Protein AF-A0A2V9MSN8-F1 (afdb_monomer)

Foldseek 3Di:
DDDDDPPDPPPVQPPVNVVVVVVCCVVPNDDDDDDPDPDDDDDDDDPPPPPPCVPVVVVVVVVVVVVVVVVVVVVVVVVVVPPDPDPDPDDPPPDPPCVLQDQPDDPDPDPLAFPAFFWPQDPDFWAAAWAFAEDQDFPDADFQDDPDPDDPDDDGGYTNDDPRGDDDTDPGPTQTHNPDPHHDDPRTQGRTDPRGRRD

Sequence (199 aa):
MRAPKFLVPQAEISVWQSLKNNLRDVLFPEKLPPLKLTSHPVRVKSIWGAYDNRKTAATTSVLVHGAMIAALIGVSIWAGRQVTQKPVDHVTLVAPDISEYVPITKPAPQVMGGGGGGGAHEKVVAPKGKLPKQDIQQITPPMVQVRNEAPKLPVEPSVVVPPNVKLPNTNAPNLGDPKSPVIAGPLSNGTGSGGGIGS

Radius of gyration: 43.5 Å; Cα contacts (8 Å, |Δi|>4): 219; chains: 1; bounding box: 98×49×103 Å

Secondary structure (DSSP, 8-state):
-PPP----------HHHHHHHHHHHHHS---PPPP---PPPP-PPPS-TT-TTHHHHHHHHHHHHHHHHHHHHHHHHHHHHT-PPPP-----------GGGS-SSPPPSS--------TT--SSPPPS-BPPEEESS-SS---SS-S-SS-SS----EEE--TT-PPP----SSB--TT-S-SS-S---BSSTTSBTT-

Mean predicted aligned error: 19.52 Å

pLDDT: mean 79.1, std 11.62, range [47.34, 98.06]

Solvent-accessible surface area (backbone atoms only — not comparable to full-atom values): 12736 Å² total; per-residue (Å²): 139,81,82,84,79,83,82,71,80,82,75,75,72,49,69,67,57,52,52,51,49,54,54,43,44,74,77,56,60,79,85,70,77,84,77,83,74,88,75,76,92,75,94,71,83,81,88,76,78,85,69,84,47,59,67,60,54,51,53,50,50,54,50,54,53,50,51,52,52,52,48,54,52,51,52,52,54,55,58,62,70,66,65,70,77,74,80,77,84,76,75,81,75,77,74,74,89,56,70,78,57,52,59,93,59,79,83,61,97,60,79,91,63,63,86,31,54,40,33,71,61,38,99,46,57,21,18,39,13,13,68,60,47,78,27,81,65,60,92,34,78,59,62,44,65,81,88,64,93,78,57,96,73,82,72,75,38,27,41,66,40,63,92,77,58,55,72,87,78,50,98,44,99,46,50,27,25,74,82,36,90,38,72,76,61,68,86,29,38,1,43,19,78,78,39,12,33,44,84

Structure (mmCIF, N/CA/C/O backbone):
data_AF-A0A2V9MSN8-F1
#
_entry.id   AF-A0A2V9MSN8-F1
#
loop_
_atom_site.group_PDB
_atom_site.id
_atom_site.type_symbol
_atom_site.label_atom_id
_atom_site.label_alt_id
_atom_site.label_comp_id
_atom_site.label_asym_id
_atom_site.label_entity_id
_atom_site.label_seq_id
_atom_site.pdbx_PDB_ins_code
_atom_site.Cartn_x
_atom_site.Cartn_y
_atom_site.Cartn_z
_atom_site.occupancy
_atom_site.B_iso_or_equiv
_atom_site.auth_seq_id
_atom_site.auth_comp_id
_atom_site.auth_asym_id
_atom_site.auth_atom_id
_atom_site.pdbx_PDB_model_num
ATOM 1 N N . MET A 1 1 ? 66.468 -32.412 -33.149 1.00 47.34 1 MET A N 1
ATOM 2 C CA . MET A 1 1 ? 66.523 -30.943 -33.337 1.00 47.34 1 MET A CA 1
ATOM 3 C C . MET A 1 1 ? 65.520 -30.305 -32.385 1.00 47.34 1 MET A C 1
ATOM 5 O O . MET A 1 1 ? 64.385 -30.756 -32.346 1.00 47.34 1 MET A O 1
ATOM 9 N N . ARG A 1 2 ? 65.954 -29.359 -31.543 1.00 49.75 2 ARG A N 1
ATOM 10 C CA . ARG A 1 2 ? 65.160 -28.757 -30.455 1.00 49.75 2 ARG A CA 1
ATOM 11 C C . ARG A 1 2 ? 64.683 -27.376 -30.919 1.00 49.75 2 ARG A C 1
ATOM 13 O O . ARG A 1 2 ? 65.515 -26.583 -31.345 1.00 49.75 2 ARG A O 1
ATOM 20 N N . ALA A 1 3 ? 63.377 -27.113 -30.885 1.00 52.22 3 ALA A N 1
ATOM 21 C CA . ALA A 1 3 ? 62.816 -25.830 -31.313 1.00 52.22 3 ALA A CA 1
ATOM 22 C C . ALA A 1 3 ? 63.327 -24.669 -30.428 1.00 52.22 3 ALA A C 1
ATOM 24 O O . ALA A 1 3 ? 63.468 -24.862 -29.213 1.00 52.22 3 ALA A O 1
ATOM 25 N N . PRO A 1 4 ? 63.603 -23.479 -30.995 1.00 57.12 4 PRO A N 1
ATOM 26 C CA . PRO A 1 4 ? 64.037 -22.329 -30.213 1.00 57.12 4 PRO A CA 1
ATOM 27 C C . PRO A 1 4 ? 62.885 -21.827 -29.332 1.00 57.12 4 PRO A C 1
ATOM 29 O O . PRO A 1 4 ? 61.806 -21.494 -29.820 1.00 57.12 4 PRO A O 1
ATOM 32 N N . LYS A 1 5 ? 63.109 -21.776 -28.014 1.00 55.12 5 LYS A N 1
ATOM 33 C CA . LYS A 1 5 ? 62.218 -21.088 -27.072 1.00 55.12 5 LYS A CA 1
ATOM 34 C C . LYS A 1 5 ? 62.474 -19.588 -27.181 1.00 55.12 5 LYS A C 1
ATOM 36 O O . LYS A 1 5 ? 63.504 -19.108 -26.715 1.00 55.12 5 LYS A O 1
ATOM 41 N N . PHE A 1 6 ? 61.532 -18.857 -27.766 1.00 57.09 6 PHE A N 1
ATOM 42 C CA . PHE A 1 6 ? 61.498 -17.402 -27.677 1.00 57.09 6 PHE A CA 1
ATOM 43 C C . PHE A 1 6 ? 61.145 -17.012 -26.238 1.00 57.09 6 PHE A C 1
ATOM 45 O O . PHE A 1 6 ? 59.991 -17.092 -25.823 1.00 57.09 6 PHE A O 1
ATOM 52 N N . LEU A 1 7 ? 62.155 -16.638 -25.454 1.00 56.09 7 LEU A N 1
ATOM 53 C CA . LEU A 1 7 ? 61.958 -15.949 -24.184 1.00 56.09 7 LEU A CA 1
ATOM 54 C C . LEU A 1 7 ? 61.585 -14.505 -24.518 1.00 56.09 7 LEU A C 1
ATOM 56 O O . LEU A 1 7 ? 62.457 -13.656 -24.668 1.00 56.09 7 LEU A O 1
ATOM 60 N N . VAL A 1 8 ? 60.294 -14.242 -24.703 1.00 60.28 8 VAL A N 1
ATOM 61 C CA . VAL A 1 8 ? 59.782 -12.871 -24.709 1.00 60.28 8 VAL A CA 1
ATOM 62 C C . VAL A 1 8 ? 59.796 -12.422 -23.247 1.00 60.28 8 VAL A C 1
ATOM 64 O O . VAL A 1 8 ? 59.070 -13.017 -22.446 1.00 60.28 8 VAL A O 1
ATOM 67 N N . PRO A 1 9 ? 60.614 -11.434 -22.841 1.00 52.50 9 PRO A N 1
ATOM 68 C CA . PRO A 1 9 ? 60.406 -10.821 -21.546 1.00 52.50 9 PRO A CA 1
ATOM 69 C C . PRO A 1 9 ? 59.048 -10.128 -21.633 1.00 52.50 9 PRO A C 1
ATOM 71 O O . PRO A 1 9 ? 58.887 -9.165 -22.380 1.00 52.50 9 PRO A O 1
ATOM 74 N N . GLN A 1 10 ? 58.057 -10.666 -20.924 1.00 56.38 10 GLN A N 1
ATOM 75 C CA . GLN A 1 10 ? 56.790 -10.000 -20.639 1.00 56.38 10 GLN A CA 1
ATOM 76 C C . GLN A 1 10 ? 57.102 -8.749 -19.809 1.00 56.38 10 GLN A C 1
ATOM 78 O O . GLN A 1 10 ? 56.953 -8.726 -18.591 1.00 56.38 10 GLN A O 1
ATOM 83 N N . ALA A 1 11 ? 57.599 -7.702 -20.462 1.00 60.09 11 ALA A N 1
ATOM 84 C CA . ALA A 1 11 ? 57.475 -6.356 -19.951 1.00 60.09 11 ALA A CA 1
ATOM 85 C C . ALA A 1 11 ? 56.011 -5.974 -20.181 1.00 60.09 11 ALA A C 1
ATOM 87 O O . ALA A 1 11 ? 55.681 -5.312 -21.162 1.00 60.09 11 ALA A O 1
ATOM 88 N N . GLU A 1 12 ? 55.116 -6.476 -19.327 1.00 63.00 12 GLU A N 1
ATOM 89 C CA . GLU A 1 12 ? 53.733 -6.015 -19.293 1.00 63.00 12 GLU A CA 1
ATOM 90 C C . GLU A 1 12 ? 53.762 -4.552 -18.855 1.00 63.00 12 GLU A C 1
ATOM 92 O O . GLU A 1 12 ? 53.849 -4.210 -17.675 1.00 63.00 12 GLU A O 1
ATOM 97 N N . ILE A 1 13 ? 53.803 -3.664 -19.844 1.00 69.94 13 ILE A N 1
ATOM 98 C CA . ILE A 1 13 ? 53.730 -2.230 -19.627 1.00 69.94 13 ILE A CA 1
ATOM 99 C C . ILE A 1 13 ? 52.374 -1.982 -18.965 1.00 69.94 13 ILE A C 1
ATOM 101 O O . ILE A 1 13 ? 51.334 -2.286 -19.546 1.00 69.94 13 ILE A O 1
ATOM 105 N N . SER A 1 14 ? 52.380 -1.449 -17.742 1.00 83.75 14 SER A N 1
ATOM 106 C CA . SER A 1 14 ? 51.149 -1.118 -17.020 1.00 83.75 14 SER A CA 1
ATOM 107 C C . SER A 1 14 ? 50.214 -0.290 -17.906 1.00 83.75 14 SER A C 1
ATOM 109 O O . SER A 1 14 ? 50.660 0.634 -18.594 1.00 83.75 14 SER A O 1
ATOM 111 N N . VAL A 1 15 ? 48.908 -0.581 -17.860 1.00 86.94 15 VAL A N 1
ATOM 112 C CA . VAL A 1 15 ? 47.877 0.138 -18.633 1.00 86.94 15 VAL A CA 1
ATOM 113 C C . VAL A 1 15 ? 47.999 1.650 -18.425 1.00 86.94 15 VAL A C 1
ATOM 115 O O . VAL A 1 15 ? 47.911 2.418 -19.380 1.00 86.94 15 VAL A O 1
ATOM 118 N N . TRP A 1 16 ? 48.334 2.082 -17.209 1.00 88.69 16 TRP A N 1
ATOM 119 C CA . TRP A 1 16 ? 48.556 3.489 -16.873 1.00 88.69 16 TRP A CA 1
ATOM 120 C C . TRP A 1 16 ? 49.788 4.094 -17.541 1.00 88.69 16 TRP A C 1
ATOM 122 O O . TRP A 1 16 ? 49.756 5.241 -17.986 1.00 88.69 16 TRP A O 1
ATOM 132 N N . GLN A 1 17 ? 50.863 3.317 -17.652 1.00 86.56 17 GLN A N 1
ATOM 133 C CA . GLN A 1 17 ? 52.071 3.724 -18.359 1.00 86.56 17 GLN A CA 1
ATOM 134 C C . GLN A 1 17 ? 51.775 3.868 -19.856 1.00 86.56 17 GLN A C 1
ATOM 136 O O . GLN A 1 17 ? 52.160 4.861 -20.467 1.00 86.56 17 GLN A O 1
ATOM 141 N N . SER A 1 18 ? 51.020 2.923 -20.430 1.00 89.19 18 SER A N 1
ATOM 142 C CA . SER A 1 18 ? 50.615 2.983 -21.837 1.00 89.19 18 SER A CA 1
ATOM 143 C C . SER A 1 18 ? 49.694 4.175 -22.116 1.00 89.19 18 SER A C 1
ATOM 145 O O . SER A 1 18 ? 49.903 4.887 -23.093 1.00 89.19 18 SER A O 1
ATOM 147 N N . LEU A 1 19 ? 48.736 4.471 -21.232 1.00 92.62 19 LEU A N 1
ATOM 148 C CA . LEU A 1 19 ? 47.837 5.616 -21.367 1.00 92.62 19 LEU A CA 1
ATOM 149 C C . LEU A 1 19 ? 48.605 6.939 -21.288 1.00 92.62 19 LEU A C 1
ATOM 151 O O . LEU A 1 19 ? 48.397 7.826 -22.113 1.00 92.62 19 LEU A O 1
ATOM 155 N N . LYS A 1 20 ? 49.529 7.055 -20.326 1.00 93.06 20 LYS A N 1
ATOM 156 C CA . LYS A 1 20 ? 50.386 8.236 -20.179 1.00 93.06 20 LYS A CA 1
ATOM 157 C C . LYS A 1 20 ? 51.269 8.445 -21.407 1.00 93.06 20 LYS A C 1
ATOM 159 O O . LYS A 1 20 ? 51.402 9.579 -21.856 1.00 93.06 20 LYS A O 1
ATOM 164 N N . ASN A 1 21 ? 51.843 7.374 -21.949 1.00 88.56 21 ASN A N 1
ATOM 165 C CA . ASN A 1 21 ? 52.669 7.444 -23.151 1.00 88.56 21 ASN A CA 1
ATOM 166 C C . ASN A 1 21 ? 51.836 7.872 -24.364 1.00 88.56 21 ASN A C 1
ATOM 168 O O . ASN A 1 21 ? 52.201 8.841 -25.011 1.00 88.56 21 ASN A O 1
ATOM 172 N N . ASN A 1 22 ? 50.664 7.268 -24.587 1.00 91.88 22 ASN A N 1
ATOM 173 C CA . ASN A 1 22 ? 49.758 7.676 -25.668 1.00 91.88 22 ASN A CA 1
ATOM 174 C C . ASN A 1 22 ? 49.344 9.152 -25.550 1.00 91.88 22 ASN A C 1
ATOM 176 O O . ASN A 1 22 ? 49.336 9.875 -26.542 1.00 91.88 22 ASN A O 1
ATOM 180 N N . LEU A 1 23 ? 49.035 9.628 -24.339 1.00 94.19 23 LEU A N 1
ATOM 181 C CA . LEU A 1 23 ? 48.702 11.036 -24.118 1.00 94.19 23 LEU A CA 1
ATOM 182 C C . LEU A 1 23 ? 49.904 11.952 -24.391 1.00 94.19 23 LEU A C 1
ATOM 184 O O . LEU A 1 23 ? 49.744 13.011 -24.998 1.00 94.19 23 LEU A O 1
ATOM 188 N N . ARG A 1 24 ? 51.109 11.542 -23.973 1.00 92.69 24 ARG A N 1
ATOM 189 C CA . ARG A 1 24 ? 52.344 12.277 -24.263 1.00 92.69 24 ARG A CA 1
ATOM 190 C C . ARG A 1 24 ? 52.619 12.321 -25.761 1.00 92.69 24 ARG A C 1
ATOM 192 O O . ARG A 1 24 ? 52.977 13.379 -26.245 1.00 92.69 24 ARG A O 1
ATOM 199 N N . ASP A 1 25 ? 52.407 11.232 -26.485 1.00 90.81 25 ASP A N 1
ATOM 200 C CA . ASP A 1 25 ? 52.696 11.147 -27.917 1.00 90.81 25 ASP A CA 1
ATOM 201 C C . ASP A 1 25 ? 51.702 11.967 -28.755 1.00 90.81 25 ASP A C 1
ATOM 203 O O . ASP A 1 25 ? 52.085 12.560 -29.761 1.00 90.81 25 ASP A O 1
ATOM 207 N N . VAL A 1 26 ? 50.439 12.068 -28.317 1.00 93.75 26 VAL A N 1
ATOM 208 C CA . VAL A 1 26 ? 49.424 12.929 -28.955 1.00 93.75 26 VAL A CA 1
ATOM 209 C C . VAL A 1 26 ? 49.725 14.414 -28.734 1.00 93.75 26 VAL A C 1
ATOM 211 O O . VAL A 1 26 ? 49.550 15.218 -29.647 1.00 93.75 26 VAL A O 1
ATOM 214 N N . LEU A 1 27 ? 50.164 14.791 -27.529 1.00 94.19 27 LEU A N 1
ATOM 215 C CA . LEU A 1 27 ? 50.385 16.196 -27.162 1.00 94.19 27 LEU A CA 1
ATOM 216 C C . LEU A 1 27 ? 51.805 16.695 -27.481 1.00 94.19 27 LEU A C 1
ATOM 218 O O . LEU A 1 27 ? 51.996 17.873 -27.776 1.00 94.19 27 LEU A O 1
ATOM 222 N N . PHE A 1 28 ? 52.793 15.805 -27.431 1.00 93.69 28 PHE A N 1
ATOM 223 C CA . PHE A 1 28 ? 54.222 16.071 -27.604 1.00 93.69 28 PHE A CA 1
ATOM 224 C C . PHE A 1 28 ? 54.878 14.956 -28.433 1.00 93.69 28 PHE A C 1
ATOM 226 O O . PHE A 1 28 ? 55.716 14.209 -27.917 1.00 93.69 28 PHE A O 1
ATOM 233 N N . PRO A 1 29 ? 54.515 14.826 -29.721 1.00 87.38 29 PRO A N 1
ATOM 234 C CA . PRO A 1 29 ? 55.093 13.803 -30.578 1.00 87.38 29 PRO A CA 1
ATOM 235 C C . PRO A 1 29 ? 56.608 14.001 -30.701 1.00 87.38 29 PRO A C 1
ATOM 237 O O . PRO A 1 29 ? 57.088 15.096 -31.018 1.00 87.38 29 PRO A O 1
ATOM 240 N N . GLU A 1 30 ? 57.375 12.936 -30.470 1.00 80.75 30 GLU A N 1
ATOM 241 C CA . GLU A 1 30 ? 58.822 12.967 -30.663 1.00 80.75 30 GLU A CA 1
ATOM 242 C C . GLU A 1 30 ? 59.156 13.121 -32.152 1.00 80.75 30 GLU A C 1
ATOM 244 O O . GLU A 1 30 ? 58.667 12.389 -33.015 1.00 80.75 30 GLU A O 1
ATOM 249 N N . LYS A 1 31 ? 60.010 14.096 -32.473 1.00 79.94 31 LYS A N 1
ATOM 250 C CA . LYS A 1 31 ? 60.456 14.339 -33.847 1.00 79.94 31 LYS A CA 1
ATOM 251 C C . LYS A 1 31 ? 61.574 13.363 -34.192 1.00 79.94 31 LYS A C 1
ATOM 253 O O . LYS A 1 31 ? 62.739 13.615 -33.895 1.00 79.94 31 LYS A O 1
ATOM 258 N N . LEU A 1 32 ? 61.210 12.245 -34.810 1.00 83.75 32 LEU A N 1
ATOM 259 C CA . LEU A 1 32 ? 62.170 11.261 -35.303 1.00 83.75 32 LEU A CA 1
ATOM 260 C C . LEU A 1 32 ? 62.911 11.786 -36.548 1.00 83.75 32 LEU A C 1
ATOM 262 O O . LEU A 1 32 ? 62.340 12.568 -37.317 1.00 83.75 32 LEU A O 1
ATOM 266 N N . PRO A 1 33 ? 64.175 11.372 -36.771 1.00 84.25 33 PRO A N 1
ATOM 267 C CA . PRO A 1 33 ? 64.897 11.722 -37.988 1.00 84.25 33 PRO A CA 1
ATOM 268 C C . PRO A 1 33 ? 64.133 11.219 -39.222 1.00 84.25 33 PRO A C 1
ATOM 270 O O . PRO A 1 33 ? 63.464 10.183 -39.152 1.00 84.25 33 PRO A O 1
ATOM 273 N N . PRO A 1 34 ? 64.223 11.928 -40.362 1.00 81.25 34 PRO A N 1
ATOM 274 C CA . PRO A 1 34 ? 63.471 11.578 -41.556 1.00 81.25 34 PRO A CA 1
ATOM 275 C C . PRO A 1 34 ? 63.825 10.159 -41.998 1.00 81.25 34 PRO A C 1
ATOM 277 O O . PRO A 1 34 ? 64.983 9.836 -42.281 1.00 81.25 34 PRO A O 1
ATOM 280 N N . LEU A 1 35 ? 62.804 9.308 -42.032 1.00 81.00 35 LEU A N 1
ATOM 281 C CA . LEU A 1 35 ? 62.956 7.910 -42.386 1.00 81.00 35 LEU A CA 1
ATOM 282 C C . LEU A 1 35 ? 63.348 7.816 -43.866 1.00 81.00 35 LEU A C 1
ATOM 284 O O . LEU A 1 35 ? 62.603 8.248 -44.747 1.00 81.00 35 LEU A O 1
ATOM 288 N N . LYS A 1 36 ? 64.526 7.255 -44.151 1.00 81.50 36 LYS A N 1
ATOM 289 C CA . LYS A 1 36 ? 64.949 6.957 -45.525 1.00 81.50 36 LYS A CA 1
ATOM 290 C C . LYS A 1 36 ? 64.194 5.719 -46.002 1.00 81.50 36 LYS A C 1
ATOM 292 O O . LYS A 1 36 ? 64.612 4.593 -45.749 1.00 81.50 36 LYS A O 1
ATOM 297 N N . LEU A 1 37 ? 63.050 5.941 -46.643 1.00 76.31 37 LEU A N 1
ATOM 298 C CA . LEU A 1 37 ? 62.228 4.880 -47.216 1.00 76.31 37 LEU A CA 1
ATOM 299 C C . LEU A 1 37 ? 62.954 4.260 -48.417 1.00 76.31 37 LEU A C 1
ATOM 301 O O . LEU A 1 37 ? 63.174 4.923 -49.426 1.00 76.31 37 LEU A O 1
ATOM 305 N N . THR A 1 38 ? 63.335 2.987 -48.311 1.00 78.75 38 THR A N 1
ATOM 306 C CA . THR A 1 38 ? 63.870 2.200 -49.438 1.00 78.75 38 THR A CA 1
ATOM 307 C C . THR A 1 38 ? 62.767 1.503 -50.240 1.00 78.75 38 THR A C 1
ATOM 309 O O . THR A 1 38 ? 63.022 0.983 -51.325 1.00 78.75 38 THR A O 1
ATOM 312 N N . SER A 1 39 ? 61.531 1.495 -49.732 1.00 83.19 39 SER A N 1
ATOM 313 C CA . SER A 1 39 ? 60.372 0.879 -50.373 1.00 83.19 39 SER A CA 1
ATOM 314 C C . SER A 1 39 ? 59.575 1.888 -51.202 1.00 83.19 39 SER A C 1
ATOM 316 O O . SER A 1 39 ? 59.353 3.028 -50.796 1.00 83.19 39 SER A O 1
ATOM 318 N N . HIS A 1 40 ? 59.119 1.442 -52.372 1.00 80.44 40 HIS A N 1
ATOM 319 C CA . HIS A 1 40 ? 58.207 2.190 -53.234 1.00 80.44 40 HIS A CA 1
ATOM 320 C C . HIS A 1 40 ? 56.793 1.604 -53.105 1.00 80.44 40 HIS A C 1
ATOM 322 O O . HIS A 1 40 ? 56.651 0.378 -53.056 1.00 80.44 40 HIS A O 1
ATOM 328 N N . PRO A 1 41 ? 55.737 2.435 -53.044 1.00 82.69 41 PRO A N 1
ATOM 329 C CA . PRO A 1 41 ? 54.374 1.943 -52.896 1.00 82.69 41 PRO A CA 1
ATOM 330 C C . PRO A 1 41 ? 53.927 1.205 -54.163 1.00 82.69 41 PRO A C 1
ATOM 332 O O . PRO A 1 41 ? 53.849 1.779 -55.249 1.00 82.69 41 PRO A O 1
ATOM 335 N N . VAL A 1 42 ? 53.593 -0.077 -54.016 1.00 84.62 42 VAL A N 1
ATOM 336 C CA . VAL A 1 42 ? 52.974 -0.879 -55.077 1.00 84.62 42 VAL A CA 1
ATOM 337 C C . VAL A 1 42 ? 51.464 -0.691 -55.002 1.00 84.62 42 VAL A C 1
ATOM 339 O O . VAL A 1 42 ? 50.853 -0.864 -53.948 1.00 84.62 42 VAL A O 1
ATOM 342 N N . ARG A 1 43 ? 50.842 -0.316 -56.122 1.00 79.81 43 ARG A N 1
ATOM 343 C CA . ARG A 1 43 ? 49.399 -0.062 -56.182 1.00 79.81 43 ARG A CA 1
ATOM 344 C C . ARG A 1 43 ? 48.638 -1.391 -56.140 1.00 79.81 43 ARG A C 1
ATOM 346 O O . ARG A 1 43 ? 48.547 -2.087 -57.147 1.00 79.81 43 ARG A O 1
ATOM 353 N N . VAL A 1 44 ? 48.098 -1.744 -54.977 1.00 80.38 44 VAL A N 1
ATOM 354 C CA . VAL A 1 44 ? 47.256 -2.937 -54.792 1.00 80.38 44 VAL A CA 1
ATOM 355 C C . VAL A 1 44 ? 45.785 -2.570 -55.014 1.00 80.38 44 VAL A C 1
ATOM 357 O O . VAL A 1 44 ? 45.351 -1.472 -54.664 1.00 80.38 44 VAL A O 1
ATOM 360 N N . LYS A 1 45 ? 45.007 -3.478 -55.619 1.00 77.62 45 LYS A N 1
ATOM 361 C CA . LYS A 1 45 ? 43.555 -3.305 -55.776 1.00 77.62 45 LYS A CA 1
ATOM 362 C C . LYS A 1 45 ? 42.883 -3.195 -54.401 1.00 77.62 45 LYS A C 1
ATOM 364 O O . LYS A 1 45 ? 43.174 -3.971 -53.496 1.00 77.62 45 LYS A O 1
ATOM 369 N N . SER A 1 46 ? 41.959 -2.245 -54.270 1.00 73.19 46 SER A N 1
ATOM 370 C CA . SER A 1 46 ? 41.121 -2.082 -53.079 1.00 73.19 46 SER A CA 1
ATOM 371 C C . SER A 1 46 ? 40.204 -3.298 -52.902 1.00 73.19 46 SER A C 1
ATOM 373 O O . SER A 1 46 ? 39.377 -3.574 -53.767 1.00 73.19 46 SER A O 1
ATOM 375 N N . ILE A 1 47 ? 40.338 -4.007 -51.779 1.00 72.19 47 ILE A N 1
ATOM 376 C CA . ILE A 1 47 ? 39.439 -5.105 -51.367 1.00 72.19 47 ILE A CA 1
ATOM 377 C C . ILE A 1 47 ? 38.241 -4.613 -50.534 1.00 72.19 47 ILE A C 1
ATOM 379 O O . ILE A 1 47 ? 37.406 -5.405 -50.113 1.00 72.19 47 ILE A O 1
ATOM 383 N N . TRP A 1 48 ? 38.134 -3.301 -50.302 1.00 67.50 48 TRP A N 1
ATOM 384 C CA . TRP A 1 48 ? 37.203 -2.699 -49.338 1.00 67.50 48 TRP A CA 1
ATOM 385 C C . TRP A 1 48 ? 36.009 -1.981 -49.992 1.00 67.50 48 TRP A C 1
ATOM 387 O O . TRP A 1 48 ? 35.356 -1.159 -49.359 1.00 67.50 48 TRP A O 1
ATOM 397 N N . GLY A 1 49 ? 35.705 -2.280 -51.259 1.00 63.31 49 GLY A N 1
ATOM 398 C CA . GLY A 1 49 ? 34.635 -1.621 -52.027 1.00 63.31 49 GLY A CA 1
ATOM 399 C C . GLY A 1 49 ? 33.211 -2.147 -51.794 1.00 63.31 49 GLY A C 1
ATOM 400 O O . GLY A 1 49 ? 32.281 -1.650 -52.416 1.00 63.31 49 GLY A O 1
ATOM 401 N N . ALA A 1 50 ? 33.016 -3.152 -50.935 1.00 63.12 50 ALA A N 1
ATOM 402 C CA . ALA A 1 50 ? 31.722 -3.830 -50.778 1.00 63.12 50 ALA A CA 1
ATOM 403 C C . ALA A 1 50 ? 30.748 -3.160 -49.781 1.00 63.12 50 ALA A C 1
ATOM 405 O O . ALA A 1 50 ? 29.601 -3.586 -49.681 1.00 63.12 50 ALA A O 1
ATOM 406 N N . TYR A 1 51 ? 31.177 -2.125 -49.048 1.00 63.59 51 TYR A N 1
ATOM 407 C CA . TYR A 1 51 ? 30.418 -1.525 -47.935 1.00 63.59 51 TYR A CA 1
ATOM 408 C C . TYR A 1 51 ? 29.884 -0.109 -48.222 1.00 63.59 51 TYR A C 1
ATOM 410 O O . TYR A 1 51 ? 29.755 0.709 -47.310 1.00 63.59 51 TYR A O 1
ATOM 418 N N . ASP A 1 52 ? 29.546 0.202 -49.476 1.00 69.31 52 ASP A N 1
ATOM 419 C CA . ASP A 1 52 ? 28.990 1.516 -49.854 1.00 69.31 52 ASP A CA 1
ATOM 420 C C . ASP A 1 52 ? 27.453 1.610 -49.702 1.00 69.31 52 ASP A C 1
ATOM 422 O O . ASP A 1 52 ? 26.769 2.412 -50.328 1.00 69.31 52 ASP A O 1
ATOM 426 N N . ASN A 1 53 ? 26.863 0.771 -48.848 1.00 75.31 53 ASN A N 1
ATOM 427 C CA . ASN A 1 53 ? 25.427 0.765 -48.551 1.00 75.31 53 ASN A CA 1
ATOM 428 C C . ASN A 1 53 ? 25.112 1.327 -47.155 1.00 75.31 53 ASN A C 1
ATOM 430 O O . ASN A 1 53 ? 24.013 1.139 -46.638 1.00 75.31 53 ASN A O 1
ATOM 434 N N . ARG A 1 54 ? 26.052 2.044 -46.524 1.00 79.12 54 ARG A N 1
ATOM 435 C CA . ARG A 1 54 ? 25.912 2.541 -45.143 1.00 79.12 54 ARG A CA 1
ATOM 436 C C . ARG A 1 54 ? 24.617 3.324 -44.911 1.00 79.12 54 ARG A C 1
ATOM 438 O O . ARG A 1 54 ? 24.012 3.190 -43.852 1.00 79.12 54 ARG A O 1
ATOM 445 N N . LYS A 1 55 ? 24.176 4.125 -45.888 1.00 82.25 55 LYS A N 1
ATOM 446 C CA . LYS A 1 55 ? 22.939 4.916 -45.780 1.00 82.25 55 LYS A CA 1
ATOM 447 C C . LYS A 1 55 ? 21.695 4.026 -45.801 1.00 82.25 55 LYS A C 1
ATOM 449 O O . LYS A 1 55 ? 20.856 4.147 -44.918 1.00 82.25 55 LYS A O 1
ATOM 454 N N . THR A 1 56 ? 21.603 3.095 -46.750 1.00 85.19 56 THR A N 1
ATOM 455 C CA . THR A 1 56 ? 20.453 2.184 -46.861 1.00 85.19 56 THR A CA 1
ATOM 456 C C . THR A 1 56 ? 20.415 1.184 -45.707 1.00 85.19 56 THR A C 1
ATOM 458 O O . THR A 1 56 ? 19.349 0.951 -45.141 1.00 85.19 56 THR A O 1
ATOM 461 N N . ALA A 1 57 ? 21.565 0.660 -45.279 1.00 87.44 57 ALA A N 1
ATOM 462 C CA . ALA A 1 57 ? 21.685 -0.222 -44.119 1.00 87.44 57 ALA A CA 1
ATOM 463 C C . ALA A 1 57 ? 21.290 0.480 -42.806 1.00 87.44 57 ALA A C 1
ATOM 465 O O . ALA A 1 57 ? 20.561 -0.084 -41.992 1.00 87.44 57 ALA A O 1
ATOM 466 N N . ALA A 1 58 ? 21.712 1.733 -42.607 1.00 90.12 58 ALA A N 1
ATOM 467 C CA . ALA A 1 58 ? 21.328 2.499 -41.425 1.00 90.12 58 ALA A CA 1
ATOM 468 C C . ALA A 1 58 ? 19.819 2.787 -41.400 1.00 90.12 58 ALA A C 1
ATOM 470 O O . ALA A 1 58 ? 19.166 2.551 -40.386 1.00 90.12 58 ALA A O 1
ATOM 471 N N . THR A 1 59 ? 19.247 3.242 -42.520 1.00 92.75 59 THR A N 1
ATOM 472 C CA . THR A 1 59 ? 17.810 3.538 -42.607 1.00 92.75 59 THR A CA 1
ATOM 473 C C . THR A 1 59 ? 16.958 2.286 -42.413 1.00 92.75 59 THR A C 1
ATOM 475 O O . THR A 1 59 ? 16.004 2.313 -41.640 1.00 92.75 59 THR A O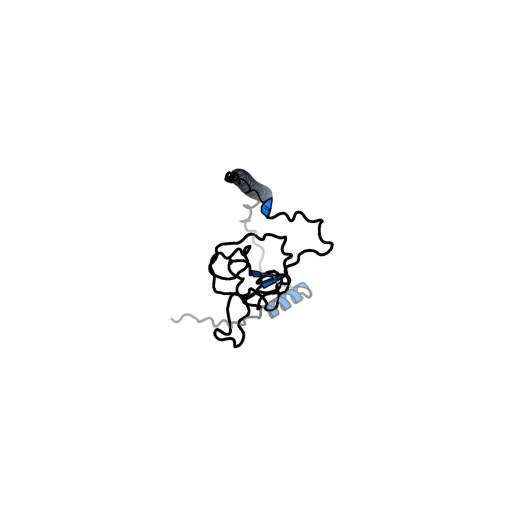 1
ATOM 478 N N . THR A 1 60 ? 17.310 1.175 -43.064 1.00 93.88 60 THR A N 1
ATOM 479 C CA . THR A 1 60 ? 16.582 -0.096 -42.908 1.00 93.88 60 THR A CA 1
ATOM 480 C C . THR A 1 60 ? 16.650 -0.614 -41.477 1.00 93.88 60 THR A C 1
ATOM 482 O O . THR A 1 60 ? 15.623 -1.008 -40.933 1.00 93.88 60 THR A O 1
ATOM 485 N N . SER A 1 61 ? 17.814 -0.531 -40.827 1.00 94.88 61 SER A N 1
ATOM 486 C CA . SER A 1 61 ? 17.959 -0.918 -39.422 1.00 94.88 61 SER A CA 1
ATOM 487 C C . SER A 1 61 ? 17.044 -0.100 -38.508 1.00 94.88 61 SER A C 1
ATOM 489 O O . SER A 1 61 ? 16.271 -0.678 -37.743 1.00 94.88 61 SER A O 1
ATOM 491 N N . VAL A 1 62 ? 17.055 1.233 -38.624 1.00 97.00 62 VAL A N 1
ATOM 492 C CA . VAL A 1 62 ? 16.197 2.107 -37.804 1.00 97.00 62 VAL A CA 1
ATOM 493 C C . VAL A 1 62 ? 14.714 1.809 -38.033 1.00 97.00 62 VAL A C 1
ATOM 495 O O . VAL A 1 62 ? 13.955 1.737 -37.069 1.00 97.00 62 VAL A O 1
ATOM 498 N N . LEU A 1 63 ? 14.302 1.579 -39.283 1.00 97.50 63 LEU A N 1
ATOM 499 C CA . LEU A 1 63 ? 12.915 1.248 -39.613 1.00 97.50 63 LEU A CA 1
ATOM 500 C C . LEU A 1 63 ? 12.474 -0.086 -39.006 1.00 97.50 63 LEU A C 1
ATOM 502 O O . LEU A 1 63 ? 11.405 -0.151 -38.403 1.00 97.50 63 LEU A O 1
ATOM 506 N N . VAL A 1 64 ? 13.295 -1.133 -39.123 1.00 97.81 64 VAL A N 1
ATOM 507 C CA . VAL A 1 64 ? 12.976 -2.461 -38.575 1.00 97.81 64 VAL A CA 1
ATOM 508 C C . VAL A 1 64 ? 12.856 -2.406 -37.054 1.00 97.81 64 VAL A C 1
ATOM 510 O O . VAL A 1 64 ? 11.878 -2.901 -36.496 1.00 97.81 64 VAL A O 1
ATOM 513 N N . HIS A 1 65 ? 13.803 -1.754 -36.376 1.00 97.00 65 HIS A N 1
ATOM 514 C CA . HIS A 1 65 ? 13.759 -1.629 -34.918 1.00 97.00 65 HIS A CA 1
ATOM 515 C C . HIS A 1 65 ? 12.586 -0.755 -34.461 1.00 97.00 65 HIS A C 1
ATOM 517 O O . HIS A 1 65 ? 11.886 -1.118 -33.517 1.00 97.00 65 HIS A O 1
ATOM 523 N N . GLY A 1 66 ? 12.320 0.358 -35.151 1.00 98.06 66 GLY A N 1
ATOM 524 C CA . GLY A 1 66 ? 11.174 1.221 -34.863 1.00 98.06 66 GLY A CA 1
ATOM 525 C C . GLY A 1 66 ? 9.843 0.481 -35.003 1.00 98.06 66 GLY A C 1
ATOM 526 O O . GLY A 1 66 ? 8.999 0.559 -34.110 1.00 98.06 6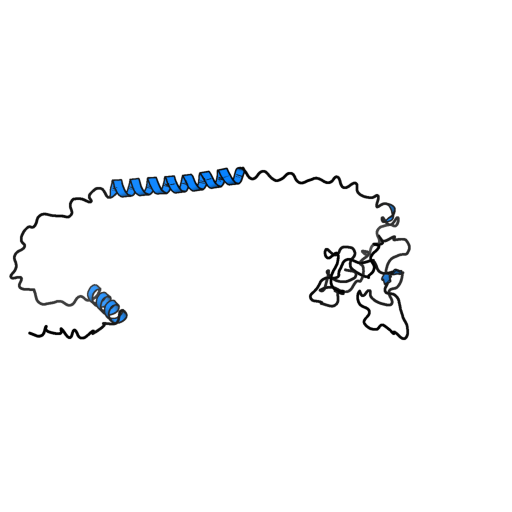6 GLY A O 1
ATOM 527 N N . ALA A 1 67 ? 9.682 -0.300 -36.074 1.00 97.81 67 ALA A N 1
ATOM 528 C CA . ALA A 1 67 ? 8.501 -1.132 -36.285 1.00 97.81 67 ALA A CA 1
ATOM 529 C C . ALA A 1 67 ? 8.353 -2.209 -35.198 1.00 97.81 67 ALA A C 1
ATOM 531 O O . ALA A 1 67 ? 7.256 -2.407 -34.678 1.00 97.81 67 ALA A O 1
ATOM 532 N N . MET A 1 68 ? 9.451 -2.862 -34.806 1.00 97.69 68 MET A N 1
ATOM 533 C CA . MET A 1 68 ? 9.443 -3.868 -33.742 1.00 97.69 68 MET A CA 1
ATOM 534 C C . MET A 1 68 ? 9.010 -3.273 -32.395 1.00 97.69 68 MET A C 1
ATOM 536 O O . MET A 1 68 ? 8.161 -3.845 -31.713 1.00 97.69 68 MET A O 1
ATOM 540 N N . ILE A 1 69 ? 9.542 -2.106 -32.024 1.00 98.00 69 ILE A N 1
ATOM 541 C CA . ILE A 1 69 ? 9.171 -1.412 -30.781 1.00 98.00 69 ILE A CA 1
ATOM 542 C C . ILE A 1 69 ? 7.697 -0.996 -30.817 1.00 98.00 69 ILE A C 1
ATOM 544 O O . ILE A 1 69 ? 6.966 -1.240 -29.857 1.00 98.00 69 ILE A O 1
ATOM 548 N N . ALA A 1 70 ? 7.235 -0.419 -31.929 1.00 97.19 70 ALA A N 1
ATOM 549 C CA . ALA A 1 70 ? 5.837 -0.030 -32.089 1.00 97.19 70 ALA A CA 1
ATOM 550 C C . ALA A 1 70 ? 4.887 -1.235 -31.965 1.00 97.19 70 ALA A C 1
ATOM 552 O O . ALA A 1 70 ? 3.855 -1.138 -31.299 1.00 97.19 70 ALA A O 1
ATOM 553 N N . ALA A 1 71 ? 5.257 -2.385 -32.538 1.00 97.19 71 ALA A N 1
ATOM 554 C CA . ALA A 1 71 ? 4.490 -3.622 -32.418 1.00 97.19 71 ALA A CA 1
ATOM 555 C C . ALA A 1 71 ? 4.415 -4.119 -30.965 1.00 97.19 71 ALA A C 1
ATOM 557 O O . ALA A 1 71 ? 3.328 -4.444 -30.489 1.00 97.19 71 ALA A O 1
ATOM 558 N N . LEU A 1 72 ? 5.536 -4.119 -30.233 1.00 97.00 72 LEU A N 1
ATOM 559 C CA . LEU A 1 72 ? 5.567 -4.516 -28.819 1.00 97.00 72 LEU A CA 1
ATOM 560 C C . LEU A 1 72 ? 4.674 -3.623 -27.950 1.00 97.00 72 LEU A C 1
ATOM 562 O O . LEU A 1 72 ? 3.915 -4.125 -27.117 1.00 97.00 72 LEU A O 1
ATOM 566 N N . ILE A 1 73 ? 4.720 -2.307 -28.170 1.00 96.12 73 ILE A N 1
ATOM 567 C CA . ILE A 1 73 ? 3.859 -1.349 -27.468 1.00 96.12 73 ILE A CA 1
ATOM 568 C C . ILE A 1 73 ? 2.387 -1.613 -27.806 1.00 96.12 73 ILE A C 1
ATOM 570 O O . ILE A 1 73 ? 1.554 -1.692 -26.903 1.00 96.12 73 ILE A O 1
ATOM 574 N N . GLY A 1 74 ? 2.066 -1.807 -29.089 1.00 94.94 74 GLY A N 1
ATOM 575 C CA . GLY A 1 74 ? 0.707 -2.094 -29.546 1.00 94.94 74 GLY A CA 1
ATOM 576 C C . GLY A 1 74 ? 0.119 -3.353 -28.904 1.00 94.94 74 GLY A C 1
ATOM 577 O O . GLY A 1 74 ? -0.986 -3.306 -28.362 1.00 94.94 74 GLY A O 1
ATOM 578 N N . VAL A 1 75 ? 0.880 -4.451 -28.887 1.00 93.81 75 VAL A N 1
ATOM 579 C CA . VAL A 1 75 ? 0.479 -5.710 -28.236 1.00 93.81 75 VAL A CA 1
ATOM 580 C C . VAL A 1 75 ? 0.287 -5.518 -26.732 1.00 93.81 75 VAL A C 1
ATOM 582 O O . VAL A 1 75 ? -0.704 -5.992 -26.182 1.00 93.81 75 VAL A O 1
ATOM 585 N N . SER A 1 76 ? 1.182 -4.780 -26.071 1.00 91.12 76 SER A N 1
ATOM 586 C CA . SER A 1 76 ? 1.106 -4.529 -24.625 1.00 91.12 76 SER A CA 1
ATOM 587 C C . SER A 1 76 ? -0.154 -3.746 -24.241 1.00 91.12 76 SER A C 1
ATOM 589 O O . SER A 1 76 ? -0.859 -4.116 -23.302 1.00 91.12 76 SER A O 1
ATOM 591 N N . ILE A 1 77 ? -0.483 -2.693 -24.998 1.00 90.94 77 ILE A N 1
ATOM 592 C CA . ILE A 1 77 ? -1.695 -1.891 -24.776 1.00 90.94 77 ILE A CA 1
ATOM 593 C C . ILE A 1 77 ? -2.951 -2.721 -25.062 1.00 90.94 77 ILE A C 1
ATOM 595 O O . ILE A 1 77 ? -3.920 -2.658 -24.305 1.00 90.94 77 ILE A O 1
ATOM 599 N N . TRP A 1 78 ? -2.950 -3.501 -26.145 1.00 89.06 78 TRP A N 1
ATOM 600 C CA . TRP A 1 78 ? -4.090 -4.336 -26.515 1.00 89.06 78 TRP A CA 1
ATOM 601 C C . TRP A 1 78 ? -4.362 -5.433 -25.478 1.00 89.06 78 TRP A C 1
ATOM 603 O O . TRP A 1 78 ? -5.504 -5.581 -25.047 1.00 89.06 78 TRP A O 1
ATOM 613 N N . ALA A 1 79 ? -3.324 -6.128 -25.006 1.00 82.56 79 ALA A N 1
ATOM 614 C CA . ALA A 1 79 ? -3.438 -7.135 -23.954 1.00 82.56 79 ALA A CA 1
ATOM 615 C C . ALA A 1 79 ? -3.918 -6.530 -22.622 1.00 82.56 79 ALA A C 1
ATOM 617 O O . ALA A 1 79 ? -4.789 -7.097 -21.966 1.00 82.56 79 ALA A O 1
ATOM 618 N N . GLY A 1 80 ? -3.423 -5.343 -22.251 1.00 76.12 80 GLY A N 1
ATOM 619 C CA . GLY A 1 80 ? -3.857 -4.644 -21.037 1.00 76.12 80 GLY A CA 1
ATOM 620 C C . GLY A 1 80 ? -5.338 -4.245 -21.042 1.00 76.12 80 GLY A C 1
ATOM 621 O O . GLY A 1 80 ? -5.972 -4.219 -19.990 1.00 76.12 80 GLY A O 1
ATOM 622 N N . ARG A 1 81 ? -5.928 -3.988 -22.217 1.00 73.94 81 ARG A N 1
ATOM 623 C CA . ARG A 1 81 ? -7.360 -3.657 -22.351 1.00 73.94 81 ARG A CA 1
ATOM 624 C C . ARG A 1 81 ? -8.296 -4.855 -22.170 1.00 73.94 81 ARG A C 1
ATOM 626 O O . ARG A 1 81 ? -9.479 -4.643 -21.928 1.00 73.94 81 ARG A O 1
ATOM 633 N N . GLN A 1 82 ? -7.792 -6.086 -22.268 1.00 66.19 82 GLN A N 1
ATOM 634 C CA . GLN A 1 82 ? -8.589 -7.312 -22.118 1.00 66.19 82 GLN A CA 1
ATOM 635 C C . GLN A 1 82 ? -8.712 -7.783 -20.661 1.00 66.19 82 GLN A C 1
ATOM 637 O O . GLN A 1 82 ? -9.321 -8.820 -20.402 1.00 66.19 82 GLN A O 1
ATOM 642 N N . VAL A 1 83 ? -8.173 -7.036 -19.690 1.00 68.31 83 VAL A N 1
ATOM 643 C CA . VAL A 1 83 ? -8.407 -7.315 -18.268 1.00 68.31 83 VAL A CA 1
ATOM 644 C C . VAL A 1 83 ? -9.819 -6.853 -17.918 1.00 68.31 83 VAL A C 1
ATOM 646 O O . VAL A 1 83 ? -10.048 -5.740 -17.449 1.00 68.31 83 VAL A O 1
ATOM 649 N N . THR A 1 84 ? -10.796 -7.714 -18.189 1.00 68.69 84 THR A N 1
ATOM 650 C CA . THR A 1 84 ? -12.158 -7.548 -17.691 1.00 68.69 84 THR A CA 1
ATOM 651 C C . THR A 1 84 ? -12.082 -7.566 -16.168 1.00 68.69 84 THR A C 1
ATOM 653 O O . THR A 1 84 ? -11.602 -8.537 -15.578 1.00 68.69 84 THR A O 1
ATOM 656 N N . GLN A 1 85 ? -12.506 -6.480 -15.518 1.00 66.56 85 GLN A N 1
ATOM 657 C CA . GLN A 1 85 ? -12.641 -6.464 -14.066 1.00 66.56 85 GLN A CA 1
ATOM 658 C C . GLN A 1 85 ? -13.576 -7.610 -13.689 1.00 66.56 85 GLN A C 1
ATOM 660 O O . GLN A 1 85 ? -14.715 -7.667 -14.156 1.00 66.56 85 GLN A O 1
ATOM 665 N N . LYS A 1 86 ? -13.065 -8.560 -12.901 1.00 71.25 86 LYS A N 1
ATOM 666 C CA . LYS A 1 86 ? -13.868 -9.654 -12.358 1.00 71.25 86 LYS A CA 1
ATOM 667 C C . LYS A 1 86 ? -15.095 -9.009 -11.694 1.00 71.25 86 LYS A C 1
ATOM 669 O O . LYS A 1 86 ? -14.879 -8.093 -10.895 1.00 71.25 86 LYS A O 1
ATOM 674 N N . PRO A 1 87 ? -16.339 -9.395 -12.041 1.00 67.56 87 PRO A N 1
ATOM 675 C CA . PRO A 1 87 ? -17.521 -8.812 -11.424 1.00 67.56 87 PRO A CA 1
ATOM 676 C C . PRO A 1 87 ? -17.359 -8.930 -9.913 1.00 67.56 87 PRO A C 1
ATOM 678 O O . PRO A 1 87 ? -17.137 -10.024 -9.398 1.00 67.56 87 PRO A O 1
ATOM 681 N N . VAL A 1 88 ? -17.353 -7.794 -9.221 1.00 67.50 88 VAL A N 1
ATOM 682 C CA . VAL A 1 88 ? -17.329 -7.797 -7.763 1.00 67.50 88 VAL A CA 1
ATOM 683 C C . VAL A 1 88 ? -18.681 -8.352 -7.341 1.00 67.50 88 VAL A C 1
ATOM 685 O O . VAL A 1 88 ? -19.712 -7.739 -7.631 1.00 67.50 88 VAL A O 1
ATOM 688 N N . ASP A 1 89 ? -18.675 -9.528 -6.716 1.00 68.31 89 ASP A N 1
ATOM 689 C CA . ASP A 1 89 ? -19.859 -10.107 -6.093 1.00 68.31 89 ASP A CA 1
ATOM 690 C C . ASP A 1 89 ? -20.384 -9.095 -5.071 1.00 68.31 89 ASP A C 1
ATOM 692 O O . ASP A 1 89 ? -19.822 -8.908 -3.990 1.00 68.31 89 ASP A O 1
ATOM 696 N N . HIS A 1 90 ? -21.437 -8.370 -5.439 1.00 61.00 90 HIS A N 1
ATOM 697 C CA . HIS A 1 90 ? -22.099 -7.452 -4.534 1.00 61.00 90 HIS A CA 1
ATOM 698 C C . HIS A 1 90 ? -23.018 -8.292 -3.656 1.00 61.00 90 HIS A C 1
ATOM 700 O O . HIS A 1 90 ? -24.144 -8.625 -4.013 1.00 61.00 90 HIS A O 1
ATOM 706 N N . VAL A 1 91 ? -22.522 -8.662 -2.480 1.00 68.00 91 VAL A N 1
ATOM 707 C CA . VAL A 1 91 ? -23.397 -9.127 -1.410 1.00 68.00 91 VAL A CA 1
ATOM 708 C C . VAL A 1 91 ? -24.248 -7.926 -1.008 1.00 68.00 91 VAL A C 1
ATOM 710 O O . VAL A 1 91 ? -23.724 -6.939 -0.490 1.00 68.00 91 VAL A O 1
ATOM 713 N N . THR A 1 92 ? -25.556 -7.978 -1.265 1.00 60.81 92 THR A N 1
ATOM 714 C CA . THR A 1 92 ? -26.518 -7.047 -0.667 1.00 60.81 92 THR A CA 1
ATOM 715 C C . THR A 1 92 ? -26.500 -7.266 0.837 1.00 60.81 92 THR A C 1
ATOM 717 O O . THR A 1 92 ? -27.193 -8.130 1.372 1.00 60.81 92 THR A O 1
ATOM 720 N N . LEU A 1 93 ? -25.644 -6.508 1.515 1.00 68.12 93 LEU A N 1
ATOM 721 C CA . LEU A 1 93 ? -25.600 -6.429 2.962 1.00 68.12 93 LEU A CA 1
ATOM 722 C C . LEU A 1 93 ? -26.881 -5.716 3.396 1.00 68.12 93 LEU A C 1
ATOM 724 O O . LEU A 1 93 ? -26.965 -4.490 3.360 1.00 68.12 93 LEU A O 1
ATOM 728 N N . VAL A 1 94 ? -27.902 -6.489 3.766 1.00 71.69 94 VAL A N 1
ATOM 729 C CA . VAL A 1 94 ? -29.019 -5.956 4.545 1.00 71.69 94 VAL A CA 1
ATOM 730 C C . VAL A 1 94 ? -28.413 -5.512 5.869 1.00 71.69 94 VAL A C 1
ATOM 732 O O . VAL A 1 94 ? -27.999 -6.344 6.677 1.00 71.69 94 VAL A O 1
ATOM 735 N N . ALA A 1 95 ? -28.260 -4.200 6.041 1.00 66.69 95 ALA A N 1
ATOM 736 C CA . ALA A 1 95 ? -27.718 -3.654 7.271 1.00 66.69 95 ALA A CA 1
ATOM 737 C C . ALA A 1 95 ? -28.662 -4.038 8.425 1.00 66.69 95 ALA A C 1
ATOM 739 O O . ALA A 1 95 ? -29.870 -3.813 8.305 1.00 66.69 95 ALA A O 1
ATOM 740 N N . PRO A 1 96 ? -28.153 -4.643 9.513 1.00 69.12 96 PRO A N 1
ATOM 741 C CA . PRO A 1 96 ? -28.972 -4.901 10.688 1.00 69.12 96 PRO A CA 1
ATOM 742 C C . PRO A 1 96 ? -29.504 -3.572 11.235 1.00 69.12 96 PRO A C 1
ATOM 744 O O . PRO A 1 96 ? -28.808 -2.556 11.178 1.00 69.12 96 PRO A O 1
ATOM 747 N N . ASP A 1 97 ? -30.731 -3.574 11.756 1.00 75.75 97 ASP A N 1
ATOM 748 C CA . ASP A 1 97 ? -31.274 -2.403 12.440 1.00 75.75 97 ASP A CA 1
ATOM 749 C C . ASP A 1 97 ? -30.403 -2.088 13.670 1.00 75.75 97 ASP A C 1
ATOM 751 O O . ASP A 1 97 ? -30.309 -2.884 14.603 1.00 75.75 97 ASP A O 1
ATOM 755 N N . ILE A 1 98 ? -29.718 -0.943 13.638 1.00 73.19 98 ILE A N 1
ATOM 756 C CA . ILE A 1 98 ? -28.836 -0.466 14.713 1.00 73.19 98 ILE A CA 1
ATOM 757 C C . ILE A 1 98 ? -29.513 0.574 15.608 1.00 73.19 98 ILE A C 1
ATOM 759 O O . ILE A 1 98 ? -28.838 1.189 16.433 1.00 73.19 98 ILE A O 1
ATOM 763 N N . SER A 1 99 ? -30.822 0.789 15.457 1.00 77.00 99 SER A N 1
ATOM 764 C CA . SER A 1 99 ? -31.587 1.784 16.218 1.00 77.00 99 SER A CA 1
ATOM 765 C C . SER A 1 99 ? -31.448 1.619 17.738 1.00 77.00 99 SER A C 1
ATOM 767 O O . SER A 1 99 ? -31.388 2.615 18.454 1.00 77.00 99 SER A O 1
ATOM 769 N N . GLU A 1 100 ? -31.285 0.386 18.230 1.00 75.12 100 GLU A N 1
ATOM 770 C CA . GLU A 1 100 ? -31.035 0.085 19.647 1.00 75.12 100 GLU A CA 1
ATOM 771 C C . GLU A 1 100 ? -29.674 0.592 20.166 1.00 75.12 100 GLU A C 1
ATOM 773 O O . GLU A 1 100 ? -29.533 0.877 21.357 1.00 75.12 100 GLU A O 1
ATOM 778 N N . TYR A 1 101 ? -28.673 0.725 19.291 1.00 71.12 101 TYR A N 1
ATOM 779 C CA . TYR A 1 101 ? -27.321 1.170 19.651 1.00 71.12 101 TYR A CA 1
ATOM 780 C C . TYR A 1 101 ? -27.116 2.676 19.462 1.00 71.12 101 TYR A C 1
ATOM 782 O O . TYR A 1 101 ? -26.043 3.197 19.774 1.00 71.12 101 TYR A O 1
ATOM 790 N N . VAL A 1 102 ? -28.125 3.391 18.957 1.00 70.94 102 VAL A N 1
ATOM 791 C CA . VAL A 1 102 ? -28.086 4.849 18.844 1.00 70.94 102 VAL A CA 1
ATOM 792 C C . VAL A 1 102 ? -28.559 5.447 20.171 1.00 70.94 102 VAL A C 1
ATOM 794 O O . VAL A 1 102 ? -29.717 5.262 20.552 1.00 70.94 102 VAL A O 1
ATOM 797 N N . PRO A 1 103 ? -27.700 6.172 20.908 1.00 66.50 103 PRO A N 1
ATOM 798 C CA . PRO A 1 103 ? -28.126 6.809 22.143 1.00 66.50 103 PRO A CA 1
ATOM 799 C C . PRO A 1 103 ? -29.204 7.861 21.851 1.00 66.50 103 PRO A C 1
ATOM 801 O O . PRO A 1 103 ? -29.024 8.739 21.013 1.00 66.50 103 PRO A O 1
ATOM 804 N N . ILE A 1 104 ? -30.315 7.806 22.591 1.00 69.06 104 ILE A N 1
ATOM 805 C CA . ILE A 1 104 ? -31.469 8.724 22.462 1.00 69.06 104 ILE A CA 1
ATOM 806 C C . ILE A 1 104 ? -31.140 10.129 23.033 1.00 69.06 104 ILE A C 1
ATOM 808 O O . ILE A 1 104 ? -31.956 11.048 23.045 1.00 69.06 104 ILE A O 1
ATOM 812 N N . THR A 1 105 ? -29.923 10.328 23.539 1.00 65.44 105 THR A N 1
ATOM 813 C CA . THR A 1 105 ? -29.484 11.560 24.198 1.00 65.44 105 THR A CA 1
ATOM 814 C C . THR A 1 105 ? -28.839 12.538 23.218 1.00 65.44 105 THR A C 1
ATOM 816 O O . THR A 1 105 ? -28.184 12.128 22.262 1.00 65.44 105 THR A O 1
ATOM 819 N N . LYS A 1 106 ? -28.957 13.847 23.491 1.00 64.75 106 LYS A N 1
ATOM 820 C CA . LYS A 1 106 ? -28.230 14.895 22.751 1.00 64.75 106 LYS A CA 1
ATOM 821 C C . LYS A 1 106 ? -26.728 14.554 22.697 1.00 64.75 106 LYS A C 1
ATOM 823 O O . LYS A 1 106 ? -26.216 14.082 23.717 1.00 64.75 106 LYS A O 1
ATOM 828 N N . PRO A 1 107 ? -26.027 14.795 21.569 1.00 61.78 107 PRO A N 1
ATOM 829 C CA . PRO A 1 107 ? -24.593 14.547 21.463 1.00 61.78 107 PRO A CA 1
ATOM 830 C C . PRO A 1 107 ? -23.868 15.189 22.644 1.00 61.78 107 PRO A C 1
ATOM 832 O O . PRO A 1 107 ? -23.988 16.396 22.866 1.00 61.78 107 PRO A O 1
ATOM 835 N N . ALA A 1 108 ? -23.176 14.376 23.441 1.00 62.53 108 ALA A N 1
ATOM 836 C CA . ALA A 1 108 ? -22.375 14.901 24.531 1.00 62.53 108 ALA A CA 1
ATOM 837 C C . ALA A 1 108 ? -21.277 15.807 23.936 1.00 62.53 108 ALA A C 1
ATOM 839 O O . ALA A 1 108 ? -20.694 15.455 22.909 1.00 62.53 108 ALA A O 1
ATOM 840 N N . PRO A 1 109 ? -20.969 16.964 24.553 1.00 59.38 109 PRO A N 1
ATOM 841 C CA . PRO A 1 109 ? -19.905 17.850 24.075 1.00 59.38 109 PRO A CA 1
ATOM 842 C C . PRO A 1 109 ? -18.512 17.204 24.145 1.00 59.38 109 PRO A C 1
ATOM 844 O O . PRO A 1 109 ? -17.573 17.696 23.527 1.00 59.38 109 PRO A O 1
ATOM 847 N N . GLN A 1 110 ? -18.375 16.097 24.879 1.00 60.28 110 GLN A N 1
ATOM 848 C CA . GLN A 1 110 ? -17.184 15.260 24.899 1.00 60.28 110 GLN A CA 1
ATOM 849 C C . GLN A 1 110 ? -17.446 14.013 24.056 1.00 60.28 110 GLN A C 1
ATOM 851 O O . GLN A 1 110 ? -18.438 13.312 24.265 1.00 60.28 110 GLN A O 1
ATOM 856 N N . VAL A 1 111 ? -16.550 13.737 23.104 1.00 58.50 111 VAL A N 1
ATOM 857 C CA . VAL A 1 111 ? -16.543 12.466 22.375 1.00 58.50 111 VAL A CA 1
ATOM 858 C C . VAL A 1 111 ? -16.465 11.355 23.415 1.00 58.50 111 VAL A C 1
ATOM 860 O O . VAL A 1 111 ? -15.593 11.385 24.282 1.00 58.50 111 VAL A O 1
ATOM 863 N N . MET A 1 112 ? -17.382 10.393 23.329 1.00 59.16 112 MET A N 1
ATOM 864 C CA . MET A 1 112 ? -17.327 9.140 24.078 1.00 59.16 112 MET A CA 1
ATOM 865 C C . MET A 1 112 ? -16.100 8.348 23.606 1.00 59.16 112 MET A C 1
ATOM 867 O O . MET A 1 112 ? -16.203 7.438 22.790 1.00 59.16 112 MET A O 1
ATOM 871 N N . GLY A 1 113 ? -14.917 8.772 24.040 1.00 57.06 113 GLY A N 1
ATOM 872 C CA . GLY A 1 113 ? -13.660 8.089 23.805 1.00 57.06 113 GLY A CA 1
ATOM 873 C C . GLY A 1 113 ? -13.498 7.025 24.872 1.00 57.06 113 GLY A C 1
ATOM 874 O O . GLY A 1 113 ? -13.453 7.344 26.060 1.00 57.06 113 GLY A O 1
ATOM 875 N N . GLY A 1 114 ? -13.417 5.762 24.459 1.00 61.09 114 GLY A N 1
ATOM 876 C CA . GLY A 1 114 ? -12.900 4.727 25.340 1.00 61.09 114 GLY A CA 1
ATOM 877 C C . GLY A 1 114 ? -11.489 5.139 25.741 1.00 61.09 114 GLY A C 1
ATOM 878 O O . GLY A 1 114 ? -10.625 5.292 24.885 1.00 61.09 114 GLY A O 1
ATOM 879 N N . GLY A 1 115 ? -11.253 5.369 27.031 1.00 57.41 115 GLY A N 1
ATOM 880 C CA . GLY A 1 115 ? -9.928 5.688 27.571 1.00 57.41 115 GLY A CA 1
ATOM 881 C C . GLY A 1 115 ? -8.959 4.500 27.533 1.00 57.41 115 GLY A C 1
ATOM 882 O O . GLY A 1 115 ? -8.128 4.367 28.428 1.00 57.41 115 GLY A O 1
ATOM 883 N N . GLY A 1 116 ? -9.100 3.591 26.563 1.00 62.25 116 GLY A N 1
ATOM 884 C CA . GLY A 1 116 ? -8.279 2.397 26.453 1.00 62.25 116 GLY A CA 1
ATOM 885 C C . GLY A 1 116 ? -6.855 2.770 26.086 1.00 62.25 116 GLY A C 1
ATOM 886 O O . GLY A 1 116 ? -6.588 3.347 25.032 1.00 62.25 116 GLY A O 1
ATOM 887 N N . GLY A 1 117 ? -5.940 2.476 27.008 1.00 63.84 117 GLY A N 1
ATOM 888 C CA . GLY A 1 117 ? -4.516 2.731 26.848 1.00 63.84 117 GLY A CA 1
ATOM 889 C C . GLY A 1 117 ? -3.936 2.051 25.608 1.00 63.84 117 GLY A C 1
ATOM 890 O O . GLY A 1 117 ? -4.478 1.071 25.101 1.00 63.84 117 GLY A O 1
ATOM 891 N N . GLY A 1 118 ? -2.804 2.577 25.135 1.00 63.78 118 GLY A N 1
ATOM 892 C CA . GLY A 1 118 ? -2.103 2.143 23.924 1.00 63.78 118 GLY A CA 1
ATOM 893 C C . GLY A 1 118 ? -1.463 0.755 24.010 1.00 63.78 118 GLY A C 1
ATOM 894 O O . GLY A 1 118 ? -0.277 0.623 23.739 1.00 63.78 118 GLY A O 1
ATOM 895 N N . GLY A 1 119 ? -2.223 -0.268 24.394 1.00 73.50 119 GLY A N 1
ATOM 896 C CA . GLY A 1 119 ? -1.781 -1.653 24.501 1.00 73.50 119 GLY A CA 1
ATOM 897 C C . GLY A 1 119 ? -0.587 -1.864 25.434 1.00 73.50 119 GLY A C 1
ATOM 898 O O . GLY A 1 119 ? -0.156 -0.975 26.169 1.00 73.50 119 GLY A O 1
ATOM 899 N N . ALA A 1 120 ? -0.036 -3.077 25.419 1.00 82.31 120 ALA A N 1
ATOM 900 C CA . ALA A 1 120 ? 1.150 -3.427 26.204 1.00 82.31 120 ALA A CA 1
ATOM 901 C C . ALA A 1 120 ? 2.453 -3.343 25.384 1.00 82.31 120 ALA A C 1
ATOM 903 O O . ALA A 1 120 ? 3.468 -3.894 25.805 1.00 82.31 120 ALA A O 1
ATOM 904 N N . HIS A 1 121 ? 2.434 -2.650 24.235 1.00 85.69 121 HIS A N 1
ATOM 905 C CA . HIS A 1 121 ? 3.544 -2.594 23.270 1.00 85.69 121 HIS A CA 1
ATOM 906 C C . HIS A 1 121 ? 4.036 -3.985 22.846 1.00 85.69 121 HIS A C 1
ATOM 908 O O . HIS A 1 121 ? 5.232 -4.239 22.692 1.00 85.69 121 HIS A O 1
ATOM 914 N N . GLU A 1 122 ? 3.101 -4.918 22.687 1.00 87.00 122 GLU A N 1
ATOM 915 C CA . GLU A 1 122 ? 3.416 -6.277 22.270 1.00 87.00 122 GLU A CA 1
ATOM 916 C C . GLU A 1 122 ? 3.687 -6.325 20.759 1.00 87.00 122 GLU A C 1
ATOM 918 O O . GLU A 1 122 ? 3.313 -5.438 20.001 1.00 87.00 122 GLU A O 1
ATOM 923 N N . LYS A 1 123 ? 4.372 -7.365 20.276 1.00 88.38 123 LYS A N 1
ATOM 924 C CA . LYS A 1 123 ? 4.693 -7.487 18.839 1.00 88.38 123 LYS A CA 1
ATOM 925 C C . LYS A 1 123 ? 3.480 -7.919 17.996 1.00 88.38 123 LYS A C 1
ATOM 927 O O . LYS A 1 123 ? 3.518 -7.854 16.771 1.00 88.38 123 LYS A O 1
ATOM 932 N N . VAL A 1 124 ? 2.423 -8.373 18.661 1.00 87.69 124 VAL A N 1
ATOM 933 C CA . VAL A 1 124 ? 1.175 -8.871 18.083 1.00 87.69 124 VAL A CA 1
ATOM 934 C C . VAL A 1 124 ? 0.030 -7.926 18.448 1.00 87.69 124 VAL A C 1
ATOM 936 O O . VAL A 1 124 ? 0.067 -7.271 19.487 1.00 87.69 124 VAL A O 1
ATOM 939 N N . VAL A 1 125 ? -0.961 -7.806 17.564 1.00 87.50 125 VAL A N 1
ATOM 940 C CA . VAL A 1 125 ? -2.170 -7.008 17.821 1.00 87.50 125 VAL A CA 1
ATOM 941 C C . VAL A 1 125 ? -3.150 -7.791 18.690 1.00 87.50 125 VAL A C 1
ATOM 943 O O . VAL A 1 125 ? -3.132 -9.025 18.694 1.00 87.50 125 VAL A O 1
ATOM 946 N N . ALA A 1 126 ? -4.032 -7.079 19.390 1.00 87.44 126 ALA A N 1
ATOM 947 C CA . ALA A 1 126 ? -5.083 -7.710 20.173 1.00 87.44 126 ALA A CA 1
ATOM 948 C C . ALA A 1 126 ? -5.998 -8.563 19.271 1.00 87.44 126 ALA A C 1
ATOM 950 O O . ALA A 1 126 ? -6.452 -8.070 18.233 1.00 87.44 126 ALA A O 1
ATOM 951 N N . PRO A 1 127 ? -6.292 -9.827 19.626 1.00 87.75 127 PRO A N 1
ATOM 952 C CA . PRO A 1 127 ? -7.255 -10.629 18.886 1.00 87.75 127 PRO A CA 1
ATOM 953 C C . PRO A 1 127 ? -8.684 -10.115 19.108 1.00 87.75 127 PRO A C 1
ATOM 955 O O . PRO A 1 127 ? -8.974 -9.355 20.039 1.00 87.75 127 PRO A O 1
ATOM 958 N N . LYS A 1 128 ? -9.597 -10.571 18.253 1.00 87.06 128 LYS A N 1
ATOM 959 C CA . LYS A 1 128 ? -11.018 -10.270 18.340 1.00 87.06 128 LYS A CA 1
ATOM 960 C C . LYS A 1 128 ? -11.600 -10.832 19.632 1.00 87.06 128 LYS A C 1
ATOM 962 O O . LYS A 1 128 ? -11.464 -12.021 19.916 1.00 87.06 128 LYS A O 1
ATOM 967 N N . GLY A 1 129 ? -12.277 -9.983 20.400 1.00 87.75 129 GLY A N 1
ATOM 968 C CA . GLY A 1 129 ? -12.853 -10.377 21.684 1.00 87.75 129 GLY A CA 1
ATOM 969 C C . GLY A 1 129 ? -14.103 -9.599 22.068 1.00 87.75 129 GLY A C 1
ATOM 970 O O . GLY A 1 129 ? -14.624 -8.789 21.297 1.00 87.75 129 GLY A O 1
ATOM 971 N N . LYS A 1 130 ? -14.615 -9.905 23.262 1.00 87.94 130 LYS A N 1
ATOM 972 C CA . LYS A 1 130 ? -15.799 -9.251 23.826 1.00 87.94 130 LYS A CA 1
ATOM 973 C C . LYS A 1 130 ? -15.426 -7.916 24.462 1.00 87.94 130 LYS A C 1
ATOM 975 O O . LYS A 1 130 ? -14.294 -7.737 24.916 1.00 87.94 130 LYS A O 1
ATOM 980 N N . LEU A 1 131 ? -16.395 -7.006 24.519 1.00 86.31 131 LEU A N 1
ATOM 981 C CA . LEU A 1 131 ? -16.236 -5.745 25.236 1.00 86.31 131 LEU A CA 1
ATOM 982 C C . LEU A 1 131 ? -16.149 -5.984 26.752 1.00 86.31 131 LEU A C 1
ATOM 984 O O . LEU A 1 131 ? -16.763 -6.931 27.255 1.00 86.31 131 LEU A O 1
ATOM 988 N N . PRO A 1 132 ? -15.410 -5.137 27.491 1.00 86.06 132 PRO A N 1
ATOM 989 C CA . PRO A 1 132 ? -15.402 -5.194 28.947 1.00 86.06 132 PRO A CA 1
ATOM 990 C C . PRO A 1 132 ? -16.755 -4.773 29.523 1.00 86.06 132 PRO A C 1
ATOM 992 O O . PRO A 1 132 ? -17.616 -4.234 28.823 1.00 86.06 132 PRO A O 1
ATOM 995 N N . LYS A 1 133 ? -16.936 -5.002 30.824 1.00 86.31 133 LYS A N 1
ATOM 996 C CA . LYS A 1 133 ? -18.160 -4.620 31.526 1.00 86.31 133 LYS A CA 1
ATOM 997 C C . LYS A 1 133 ? -18.393 -3.113 31.410 1.00 86.31 133 LYS A C 1
ATOM 999 O O . LYS A 1 133 ? -17.466 -2.323 31.558 1.00 86.31 133 LYS A O 1
ATOM 1004 N N . GLN A 1 134 ? -19.627 -2.707 31.151 1.00 84.81 134 GLN A N 1
ATOM 1005 C CA . GLN A 1 134 ? -19.986 -1.293 31.139 1.00 84.81 134 GLN A CA 1
ATOM 1006 C C . GLN A 1 134 ? -20.190 -0.826 32.579 1.00 84.81 134 GLN A C 1
ATOM 1008 O O . GLN A 1 134 ? -20.963 -1.440 33.314 1.00 84.81 134 GLN A O 1
ATOM 1013 N N . ASP A 1 135 ? -19.494 0.232 32.980 1.00 86.62 135 ASP A N 1
ATOM 1014 C CA . ASP A 1 135 ? -19.646 0.830 34.306 1.00 86.62 135 ASP A CA 1
ATOM 1015 C C . ASP A 1 135 ? -19.469 2.354 34.217 1.00 86.62 135 ASP A C 1
ATOM 1017 O O . ASP A 1 135 ? -18.885 2.876 33.269 1.00 86.62 135 ASP A O 1
ATOM 1021 N N . ILE A 1 136 ? -19.977 3.083 35.205 1.00 83.88 136 ILE A N 1
ATOM 1022 C CA . ILE A 1 136 ? -19.826 4.538 35.312 1.00 83.88 136 ILE A CA 1
ATOM 1023 C C . ILE A 1 136 ? -18.392 4.889 35.730 1.00 83.88 136 ILE A C 1
ATOM 1025 O O . ILE A 1 136 ? -17.899 5.971 35.413 1.00 83.88 136 ILE A O 1
ATOM 1029 N N . GLN A 1 137 ? -17.710 3.984 36.435 1.00 83.62 137 GLN A N 1
ATOM 1030 C CA . GLN A 1 137 ? -16.336 4.174 36.886 1.00 83.62 137 GLN A CA 1
ATOM 1031 C C . GLN A 1 137 ? -15.467 2.977 36.515 1.00 83.62 137 GLN A C 1
ATOM 1033 O O . GLN A 1 137 ? -15.869 1.820 36.622 1.00 83.62 137 GLN A O 1
ATOM 1038 N N . GLN A 1 138 ? -14.239 3.270 36.098 1.00 84.88 138 GLN A N 1
ATOM 1039 C CA . GLN A 1 138 ? -13.253 2.262 35.746 1.00 84.88 138 GLN A CA 1
ATOM 1040 C C . GLN A 1 138 ? -12.195 2.169 36.839 1.00 84.88 138 GLN A C 1
ATOM 1042 O O . GLN A 1 138 ? -11.335 3.036 36.962 1.00 84.88 138 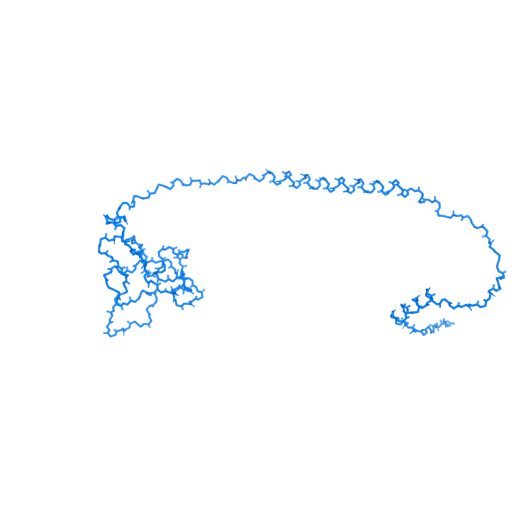GLN A O 1
ATOM 1047 N N . ILE A 1 139 ? -12.272 1.104 37.639 1.00 85.88 139 ILE A N 1
ATOM 1048 C CA . ILE A 1 139 ? -11.302 0.822 38.707 1.00 85.88 139 ILE A CA 1
ATOM 1049 C C . ILE A 1 139 ? -10.080 0.084 38.153 1.00 85.88 139 ILE A C 1
ATOM 1051 O O . ILE A 1 139 ? -8.958 0.311 38.596 1.00 85.88 139 ILE A O 1
ATOM 1055 N N . THR A 1 140 ? -10.283 -0.821 37.190 1.00 85.12 140 THR A N 1
ATOM 1056 C CA . THR A 1 140 ? -9.212 -1.624 36.584 1.00 85.12 140 THR A CA 1
ATOM 1057 C C . THR A 1 140 ? -9.285 -1.544 35.059 1.00 85.12 140 THR A C 1
ATOM 1059 O O . THR A 1 140 ? -10.371 -1.702 34.491 1.00 85.12 140 THR A O 1
ATOM 1062 N N . PRO A 1 141 ? -8.154 -1.295 34.374 1.00 84.19 141 PRO A N 1
ATOM 1063 C CA . PRO A 1 141 ? -8.121 -1.268 32.922 1.00 84.19 141 PRO A CA 1
ATOM 1064 C C . PRO A 1 141 ? -8.363 -2.655 32.310 1.00 84.19 141 PRO A C 1
ATOM 1066 O O . PRO A 1 141 ? -8.001 -3.670 32.911 1.00 84.19 141 PRO A O 1
ATOM 1069 N N . PRO A 1 142 ? -8.958 -2.721 31.109 1.00 83.12 142 PRO A N 1
ATOM 1070 C CA . PRO A 1 142 ? -9.181 -3.976 30.416 1.00 83.12 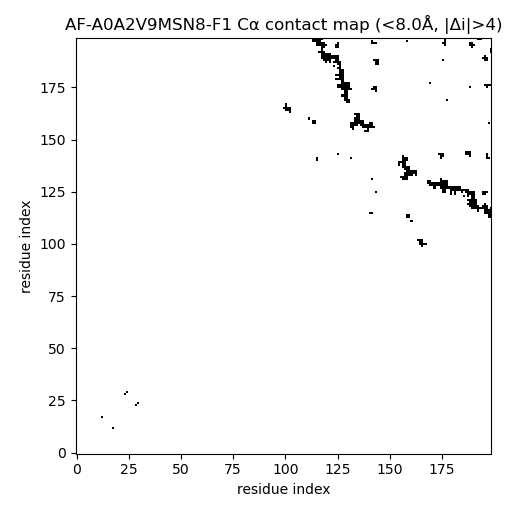142 PRO A CA 1
ATOM 1071 C C . PRO A 1 142 ? -7.871 -4.602 29.937 1.00 83.12 142 PRO A C 1
ATOM 1073 O O . PRO A 1 142 ? -7.005 -3.928 29.383 1.00 83.12 142 PRO A O 1
ATOM 1076 N N . MET A 1 143 ? -7.744 -5.913 30.145 1.00 84.31 143 MET A N 1
ATOM 1077 C CA . MET A 1 143 ? -6.603 -6.714 29.704 1.00 84.31 143 MET A CA 1
ATOM 1078 C C . MET A 1 143 ? -7.086 -8.080 29.211 1.00 84.31 143 MET A C 1
ATOM 1080 O O . MET A 1 143 ? -8.006 -8.659 29.787 1.00 84.31 143 MET A O 1
ATOM 1084 N N . VAL A 1 144 ? -6.456 -8.611 28.163 1.00 84.44 144 VAL A N 1
ATOM 1085 C CA . VAL A 1 144 ? -6.743 -9.954 27.625 1.00 84.44 144 VAL A CA 1
ATOM 1086 C C . VAL A 1 144 ? -6.156 -11.043 28.513 1.00 84.44 144 VAL A C 1
ATOM 1088 O O . VAL A 1 144 ? -6.769 -12.089 28.708 1.00 84.44 144 VAL A O 1
ATOM 1091 N N . GLN A 1 145 ? -4.959 -10.796 29.045 1.00 82.19 145 GLN A N 1
ATOM 1092 C CA . GLN A 1 145 ? -4.234 -11.746 29.875 1.00 82.19 145 GLN A CA 1
ATOM 1093 C C . GLN A 1 145 ? -4.222 -11.281 31.330 1.00 82.19 145 GLN A C 1
ATOM 1095 O O . GLN A 1 145 ? -3.688 -10.215 31.654 1.00 82.19 145 GLN A O 1
ATOM 1100 N N . VAL A 1 146 ? -4.775 -12.108 32.216 1.00 81.12 146 VAL A N 1
ATOM 1101 C CA . VAL A 1 146 ? -4.659 -11.921 33.661 1.00 81.12 146 VAL A CA 1
ATOM 1102 C C . VAL A 1 146 ? -3.238 -12.299 34.070 1.00 81.12 146 VAL A C 1
ATOM 1104 O O . VAL A 1 146 ? -2.782 -13.413 33.844 1.00 81.12 146 VAL A O 1
ATOM 1107 N N . ARG A 1 147 ? -2.493 -11.343 34.630 1.00 81.94 147 ARG A N 1
ATOM 1108 C CA . ARG A 1 147 ? -1.107 -11.581 35.077 1.00 81.94 147 ARG A CA 1
ATOM 1109 C C . ARG A 1 147 ? -1.025 -12.220 36.459 1.00 81.94 147 ARG A C 1
ATOM 1111 O O . ARG A 1 147 ? -0.021 -12.841 36.785 1.00 81.94 147 ARG A O 1
ATOM 1118 N N . ASN A 1 148 ? -2.050 -12.017 37.279 1.00 86.94 148 ASN A N 1
ATOM 1119 C CA . ASN A 1 148 ? -2.136 -12.562 38.624 1.00 86.94 148 ASN A CA 1
ATOM 1120 C C . ASN A 1 148 ? -3.479 -13.273 38.794 1.00 86.94 148 ASN A C 1
ATOM 1122 O O . ASN A 1 148 ? -4.502 -12.609 38.934 1.00 86.94 148 ASN A O 1
ATOM 1126 N N . GLU A 1 149 ? -3.450 -14.603 38.793 1.00 86.69 149 GLU A N 1
ATOM 1127 C CA . GLU A 1 149 ? -4.639 -15.459 38.912 1.00 86.69 149 GLU A CA 1
ATOM 1128 C C . GLU A 1 149 ? -5.245 -15.456 40.329 1.00 86.69 149 GLU A C 1
ATOM 1130 O O . GLU A 1 149 ? -6.407 -15.805 40.510 1.00 86.69 149 GLU A O 1
ATOM 1135 N N . ALA A 1 150 ? -4.483 -15.035 41.347 1.00 90.81 150 ALA A N 1
ATOM 1136 C CA . ALA A 1 150 ? -4.927 -14.994 42.742 1.00 90.81 150 ALA A CA 1
ATOM 1137 C C . ALA A 1 150 ? -4.772 -13.584 43.353 1.00 90.81 150 ALA A C 1
ATOM 1139 O O . ALA A 1 150 ? -3.943 -13.363 44.246 1.00 90.81 150 ALA A O 1
ATOM 1140 N N . PRO A 1 151 ? -5.539 -12.582 42.883 1.00 87.69 151 PRO A N 1
ATOM 1141 C CA . PRO A 1 151 ? -5.537 -11.259 43.489 1.00 87.69 151 PRO A CA 1
ATOM 1142 C C . PRO A 1 151 ? -6.222 -11.299 44.860 1.00 87.69 151 PRO A C 1
ATOM 1144 O O . PRO A 1 151 ? -7.252 -11.940 45.046 1.00 87.69 151 PRO A O 1
ATOM 1147 N N . LYS A 1 152 ? -5.688 -10.548 45.827 1.00 91.38 152 LYS A N 1
ATOM 1148 C CA . LYS A 1 152 ? -6.316 -10.404 47.155 1.00 91.38 152 LYS A CA 1
ATOM 1149 C C . LYS A 1 152 ? -7.669 -9.680 47.097 1.00 91.38 152 LYS A C 1
ATOM 1151 O O . LYS A 1 152 ? -8.492 -9.862 47.985 1.00 91.38 152 LYS A O 1
ATOM 1156 N N . LEU A 1 153 ? -7.875 -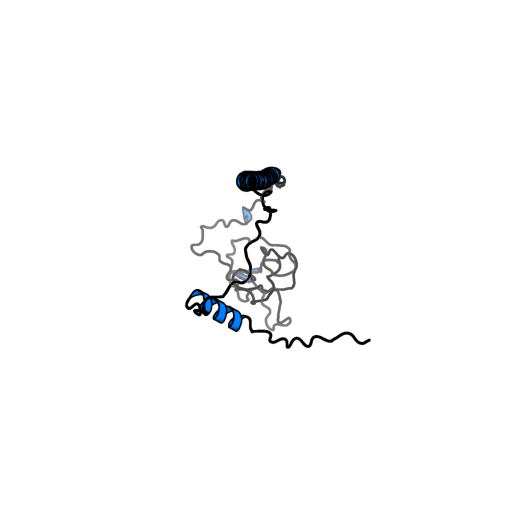8.857 46.068 1.00 90.00 153 LEU A N 1
ATOM 1157 C CA . LEU A 1 153 ? -9.117 -8.147 45.782 1.00 90.00 153 LEU A CA 1
ATOM 1158 C C . LEU A 1 153 ? -9.370 -8.209 44.263 1.00 90.00 153 LEU A C 1
ATOM 1160 O O . LEU A 1 153 ? -8.813 -7.387 43.532 1.00 90.00 153 LEU A O 1
ATOM 1164 N N . PRO A 1 154 ? -10.116 -9.211 43.761 1.00 87.50 154 PRO A N 1
ATOM 1165 C CA . PRO A 1 154 ? -10.447 -9.300 42.344 1.00 87.50 154 PRO A CA 1
ATOM 1166 C C . PRO A 1 154 ? -11.421 -8.182 41.964 1.00 87.50 154 PRO A C 1
ATOM 1168 O O . PRO A 1 154 ? -12.474 -8.028 42.581 1.00 87.50 154 PRO A O 1
ATOM 1171 N N . VAL A 1 155 ? -11.070 -7.417 40.933 1.00 89.94 155 VAL A N 1
ATOM 1172 C CA . VAL A 1 155 ? -11.941 -6.406 40.328 1.00 89.94 155 VAL A CA 1
ATOM 1173 C C . VAL A 1 155 ? -12.047 -6.707 38.842 1.00 89.94 155 VAL A C 1
ATOM 1175 O O . VAL A 1 155 ? -11.042 -6.950 38.173 1.00 89.94 155 VAL A O 1
ATOM 1178 N N . GLU A 1 156 ? -13.273 -6.726 38.331 1.00 86.69 156 GLU A N 1
ATOM 1179 C CA . GLU A 1 156 ? -13.523 -6.975 36.914 1.00 86.69 156 GLU A CA 1
ATOM 1180 C C . GLU A 1 156 ? -13.121 -5.754 36.067 1.00 86.69 156 GLU A C 1
ATOM 1182 O O . GLU A 1 156 ? -13.357 -4.615 36.481 1.00 86.69 156 GLU A O 1
ATOM 1187 N N . PRO A 1 157 ? -12.550 -5.957 34.867 1.00 87.75 157 PRO A N 1
ATOM 1188 C CA . PRO A 1 157 ? -12.252 -4.860 33.959 1.00 87.75 157 PRO A CA 1
ATOM 1189 C C . PRO A 1 157 ? -13.536 -4.230 33.408 1.00 87.75 157 PRO A C 1
ATOM 1191 O O . PRO A 1 157 ? -14.422 -4.932 32.907 1.00 87.75 157 PRO A O 1
ATOM 1194 N N . SER A 1 158 ? -13.599 -2.899 33.433 1.00 86.06 158 SER A N 1
ATOM 1195 C CA . SER A 1 158 ? -14.733 -2.129 32.919 1.00 86.06 158 SER A CA 1
ATOM 1196 C C . SER A 1 158 ? -14.318 -1.032 31.935 1.00 86.06 158 SER A C 1
ATOM 1198 O O . SER A 1 158 ? -13.145 -0.666 31.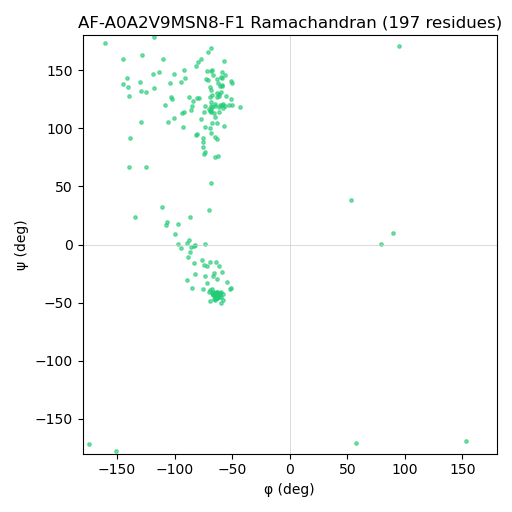843 1.00 86.06 158 SER A O 1
ATOM 1200 N N . VAL A 1 159 ? -15.287 -0.526 31.169 1.00 82.44 159 VAL A N 1
ATOM 1201 C CA . VAL A 1 159 ? -15.167 0.678 30.333 1.00 82.44 159 VAL A CA 1
ATOM 1202 C C . VAL A 1 159 ? -16.167 1.707 30.829 1.00 82.44 159 VAL A C 1
ATOM 1204 O O . VAL A 1 159 ? -17.333 1.380 31.059 1.00 82.44 159 VAL A O 1
ATOM 1207 N N . VAL A 1 160 ? -15.699 2.951 30.947 1.00 83.50 160 VAL A N 1
ATOM 1208 C CA . VAL A 1 160 ? -16.515 4.098 31.350 1.00 83.50 160 VAL A CA 1
ATOM 1209 C C . VAL A 1 160 ? -17.545 4.408 30.269 1.00 83.50 160 VAL A C 1
ATOM 1211 O O . VAL A 1 160 ? -17.213 4.957 29.218 1.00 83.50 160 VAL A O 1
ATOM 1214 N N . VAL A 1 161 ? -18.800 4.047 30.523 1.00 78.94 161 VAL A N 1
ATOM 1215 C CA . VAL A 1 161 ? -19.912 4.268 29.596 1.00 78.94 161 VAL A CA 1
ATOM 1216 C C . VAL A 1 161 ? -21.157 4.699 30.379 1.00 78.94 161 VAL A C 1
ATOM 1218 O O . VAL A 1 161 ? -21.476 4.094 31.401 1.00 78.94 161 VAL A O 1
ATOM 1221 N N . PRO A 1 162 ? -21.899 5.725 29.922 1.00 80.06 162 PRO A N 1
ATOM 1222 C CA . PRO A 1 162 ? -23.172 6.095 30.513 1.00 80.06 162 PRO A CA 1
ATOM 1223 C C . PRO A 1 162 ? -24.174 4.932 30.455 1.00 80.06 162 PRO A C 1
ATOM 1225 O O . PRO A 1 162 ? -24.253 4.249 29.432 1.00 80.06 162 PRO A O 1
ATOM 1228 N N . PRO A 1 163 ? -25.020 4.755 31.482 1.00 76.06 163 PRO A N 1
ATOM 1229 C CA . PRO A 1 163 ? -25.948 3.622 31.579 1.00 76.06 163 PRO A CA 1
ATOM 1230 C C . PRO A 1 163 ? -26.982 3.551 30.441 1.00 76.06 163 PRO A C 1
ATOM 1232 O O . PRO A 1 163 ? -27.553 2.496 30.189 1.00 76.06 163 PRO A O 1
ATOM 1235 N N . ASN A 1 164 ? -27.204 4.656 29.724 1.00 77.44 164 ASN A N 1
ATOM 1236 C CA . ASN A 1 164 ? -28.151 4.724 28.608 1.00 77.44 164 ASN A CA 1
ATOM 1237 C C . ASN A 1 164 ? -27.549 4.286 27.259 1.00 77.44 164 ASN A C 1
ATOM 1239 O O . ASN A 1 164 ? -28.258 4.299 26.254 1.00 77.44 164 ASN A O 1
ATOM 1243 N N . VAL A 1 165 ? -26.257 3.940 27.202 1.00 76.81 165 VAL A N 1
ATOM 1244 C CA . VAL A 1 165 ? -25.587 3.513 25.966 1.00 76.81 165 VAL A CA 1
ATOM 1245 C C . VAL A 1 165 ? -25.473 1.994 25.954 1.00 76.81 165 VAL A C 1
ATOM 1247 O O . VAL A 1 165 ? -24.668 1.399 26.673 1.00 76.81 165 VAL A O 1
ATOM 1250 N N . LYS A 1 166 ? -26.255 1.355 25.086 1.00 78.25 166 LYS A N 1
ATOM 1251 C CA . LYS A 1 166 ? -26.097 -0.068 24.788 1.00 78.25 166 LYS A CA 1
ATOM 1252 C C . LYS A 1 166 ? -24.927 -0.239 23.830 1.00 78.25 166 LYS A C 1
ATOM 1254 O O . LYS A 1 166 ? -24.892 0.392 22.778 1.00 78.25 166 LYS A O 1
ATOM 1259 N N . LEU A 1 167 ? -23.967 -1.081 24.197 1.00 79.38 167 LEU A N 1
ATOM 1260 C CA . LEU A 1 167 ? -22.861 -1.446 23.319 1.00 79.38 167 LEU A CA 1
ATOM 1261 C C . LEU A 1 167 ? -23.112 -2.821 22.685 1.00 79.38 167 LEU A C 1
ATOM 1263 O O . LEU A 1 167 ? -23.716 -3.689 23.321 1.00 79.38 167 LEU A O 1
ATOM 1267 N N . PRO A 1 168 ? -22.652 -3.042 21.442 1.00 77.31 168 PRO A N 1
ATOM 1268 C CA . PRO A 1 168 ? -22.764 -4.341 20.798 1.00 77.31 168 PRO A CA 1
ATOM 1269 C C . PRO A 1 168 ? -21.926 -5.369 21.562 1.00 77.31 168 PRO A C 1
ATOM 1271 O O . PRO A 1 168 ? -20.713 -5.220 21.704 1.00 77.31 168 PRO A O 1
ATOM 1274 N N . ASN A 1 169 ? -22.572 -6.423 22.055 1.00 74.69 169 ASN A N 1
ATOM 1275 C CA . ASN A 1 169 ? -21.888 -7.495 22.764 1.00 74.69 169 ASN A CA 1
ATOM 1276 C C . ASN A 1 169 ? -21.520 -8.622 21.792 1.00 74.69 169 ASN A C 1
ATOM 1278 O O . ASN A 1 169 ? -22.390 -9.308 21.255 1.00 74.69 169 ASN A O 1
ATOM 1282 N N . THR A 1 170 ? -20.224 -8.823 21.572 1.00 74.88 170 THR A N 1
ATOM 1283 C CA . THR A 1 170 ? -19.712 -9.952 20.792 1.00 74.88 170 THR A CA 1
ATOM 1284 C C . THR A 1 170 ? -19.604 -11.177 21.697 1.00 74.88 170 THR A C 1
ATOM 1286 O O . THR A 1 170 ? -18.893 -11.136 22.699 1.00 74.88 170 THR A O 1
ATOM 1289 N N . ASN A 1 171 ? -20.249 -12.291 21.335 1.00 78.06 171 ASN A N 1
ATOM 1290 C CA . ASN A 1 171 ? -20.095 -13.559 22.054 1.00 78.06 171 ASN A CA 1
ATOM 1291 C C . ASN A 1 171 ? -18.717 -14.181 21.753 1.00 78.06 171 ASN A C 1
ATOM 1293 O O . ASN A 1 171 ? -18.580 -15.039 20.883 1.00 78.06 171 ASN A O 1
ATOM 1297 N N . ALA A 1 172 ? -17.684 -13.684 22.429 1.00 81.88 172 ALA A N 1
ATOM 1298 C CA . ALA A 1 172 ? -16.319 -14.187 22.360 1.00 81.88 172 ALA A CA 1
ATOM 1299 C C . ALA A 1 172 ? -15.868 -14.668 23.751 1.00 81.88 172 ALA A C 1
ATOM 1301 O O . ALA A 1 172 ? -16.263 -14.082 24.762 1.00 81.88 172 ALA A O 1
ATOM 1302 N N . PRO A 1 173 ? -15.030 -15.715 23.835 1.00 80.88 173 PRO A N 1
ATOM 1303 C CA . PRO A 1 173 ? -14.616 -16.274 25.122 1.00 80.88 173 PRO A CA 1
ATOM 1304 C C . PRO A 1 173 ? -13.776 -15.279 25.938 1.00 80.88 173 PRO A C 1
ATOM 1306 O O . PRO A 1 173 ? -14.011 -15.100 27.136 1.00 80.88 173 PRO A O 1
ATOM 1309 N N . ASN A 1 174 ? -12.865 -14.568 25.269 1.00 84.12 174 ASN A N 1
ATOM 1310 C CA . ASN A 1 174 ? -11.874 -13.694 25.891 1.00 84.12 174 ASN A CA 1
ATOM 1311 C C . ASN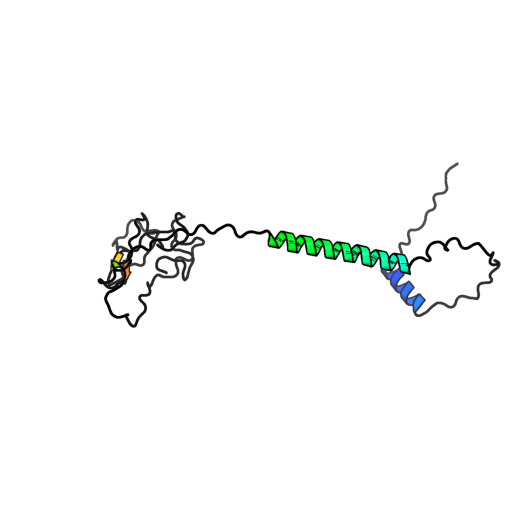 A 1 174 ? -12.159 -12.211 25.628 1.00 84.12 174 ASN A C 1
ATOM 1313 O O . ASN A 1 174 ? -12.856 -11.848 24.675 1.00 84.12 174 ASN A O 1
ATOM 1317 N N . LEU A 1 175 ? -11.588 -11.358 26.480 1.00 86.44 175 LEU A N 1
ATOM 1318 C CA . LEU A 1 175 ? -11.537 -9.918 26.248 1.00 86.44 175 LEU A CA 1
ATOM 1319 C C . LEU A 1 175 ? -10.633 -9.618 25.046 1.00 86.44 175 LEU A C 1
ATOM 1321 O O . LEU A 1 175 ? -9.666 -10.338 24.809 1.00 86.44 175 LEU A O 1
ATOM 1325 N N . GLY A 1 176 ? -10.958 -8.590 24.272 1.00 84.88 176 GLY A N 1
ATOM 1326 C CA . GLY A 1 176 ? -10.242 -8.274 23.037 1.00 84.88 176 GLY A CA 1
ATOM 1327 C C . GLY A 1 176 ? -10.725 -6.968 22.424 1.00 84.88 176 GLY A C 1
ATOM 1328 O O . GLY A 1 176 ? -11.541 -6.263 23.019 1.00 84.88 176 GLY A O 1
ATOM 1329 N N . ASP A 1 177 ? -10.255 -6.678 21.216 1.00 83.75 177 ASP A N 1
ATOM 1330 C CA . ASP A 1 177 ? -10.813 -5.607 20.392 1.00 83.75 177 ASP A CA 1
ATOM 1331 C C . ASP A 1 177 ? -11.912 -6.194 19.479 1.00 83.75 177 ASP A C 1
ATOM 1333 O O . ASP A 1 177 ? -11.607 -7.004 18.600 1.00 83.75 177 ASP A O 1
ATOM 1337 N N . PRO A 1 178 ? -13.198 -5.820 19.639 1.00 82.00 178 PRO A N 1
ATOM 1338 C CA . PRO A 1 178 ? -14.282 -6.319 18.789 1.00 82.00 178 PRO A CA 1
ATOM 1339 C C . PRO A 1 178 ? -14.110 -6.014 17.295 1.00 82.00 178 PRO A C 1
ATOM 1341 O O . PRO A 1 178 ? -14.699 -6.710 16.462 1.00 82.00 178 PRO A O 1
ATOM 1344 N N . LYS A 1 179 ? -13.337 -4.974 16.957 1.00 80.81 179 LYS A N 1
ATOM 1345 C CA . LYS A 1 179 ? -13.056 -4.527 15.587 1.00 80.81 179 LYS A CA 1
ATOM 1346 C C . LYS A 1 179 ? -11.732 -5.061 15.042 1.00 80.81 179 LYS A C 1
ATOM 1348 O O . LYS A 1 179 ? -11.413 -4.782 13.886 1.00 80.81 179 LYS A O 1
ATOM 1353 N N . SER A 1 180 ? -10.998 -5.855 15.822 1.00 81.50 180 SER A N 1
ATOM 1354 C CA . SER A 1 180 ? -9.709 -6.387 15.394 1.00 81.50 180 SER A CA 1
ATOM 1355 C C . SER A 1 180 ? -9.840 -7.228 14.116 1.00 81.50 180 SER A C 1
ATOM 1357 O O . SER A 1 180 ? -10.749 -8.064 14.013 1.00 81.50 180 SER A O 1
ATOM 1359 N N . PRO A 1 181 ? -8.908 -7.072 13.154 1.00 81.00 181 PRO A N 1
ATOM 1360 C CA . PRO A 1 181 ? -8.840 -7.933 11.976 1.00 81.00 181 PRO A CA 1
ATOM 1361 C C . PRO A 1 181 ? -8.394 -9.366 12.316 1.00 81.00 181 PRO A C 1
ATOM 1363 O O . PRO A 1 181 ? -8.557 -10.272 11.499 1.00 81.00 181 PRO A O 1
ATOM 1366 N N . VAL A 1 182 ? -7.832 -9.600 13.507 1.00 82.56 182 VAL A N 1
ATOM 1367 C CA . VAL A 1 182 ? -7.318 -10.910 13.924 1.00 82.56 182 VAL A CA 1
ATOM 1368 C C . VAL A 1 182 ? -8.407 -11.680 14.663 1.00 82.56 182 VAL A C 1
ATOM 1370 O O . VAL A 1 182 ? -8.646 -11.447 15.840 1.00 82.56 182 VAL A O 1
ATOM 1373 N N . ILE A 1 183 ? -9.068 -12.625 13.989 1.00 79.88 183 ILE A N 1
ATOM 1374 C CA . ILE A 1 183 ? -10.192 -13.398 14.560 1.00 79.88 183 ILE A CA 1
ATOM 1375 C C . ILE A 1 183 ? -9.736 -14.319 15.700 1.00 79.88 183 ILE A C 1
ATOM 1377 O O . ILE A 1 183 ? -10.396 -14.409 16.730 1.00 79.88 183 ILE A O 1
ATOM 1381 N N . ALA A 1 184 ? -8.610 -15.002 15.510 1.00 79.50 184 ALA A N 1
ATOM 1382 C CA . ALA A 1 184 ? -8.008 -15.889 16.492 1.00 79.50 184 ALA A CA 1
ATOM 1383 C C . ALA A 1 184 ? -6.493 -15.687 16.451 1.00 79.50 184 ALA A C 1
ATOM 1385 O O . ALA A 1 184 ? -5.883 -15.723 15.383 1.00 79.50 184 ALA A O 1
ATOM 1386 N N . GLY A 1 185 ? -5.895 -15.440 17.609 1.00 77.69 185 GLY A N 1
ATOM 1387 C CA . GLY A 1 185 ? -4.473 -15.158 17.748 1.00 77.69 185 GLY A CA 1
ATOM 1388 C C . GLY A 1 185 ? -4.006 -15.399 19.181 1.00 77.69 185 GLY A C 1
ATOM 1389 O O . GLY A 1 185 ? -4.836 -15.681 20.052 1.00 77.69 185 GLY A O 1
ATOM 1390 N N . PRO A 1 186 ? -2.691 -15.315 19.438 1.00 85.75 186 PRO A N 1
ATOM 1391 C CA . PRO A 1 186 ? -2.175 -15.353 20.800 1.00 85.75 186 PRO A CA 1
ATOM 1392 C C . PRO A 1 186 ? -2.829 -14.250 21.641 1.00 85.75 186 PRO A C 1
ATOM 1394 O O . PRO A 1 186 ? -3.139 -13.171 21.131 1.00 85.75 186 PRO A O 1
ATOM 1397 N N . LEU A 1 187 ? -3.042 -14.528 22.931 1.00 87.50 187 LEU A N 1
ATOM 1398 C CA . LEU A 1 187 ? -3.562 -13.530 23.864 1.00 87.50 187 LEU A CA 1
ATOM 1399 C C . LEU A 1 187 ? -2.610 -12.336 23.876 1.00 87.50 187 LEU A C 1
ATOM 1401 O O . LEU A 1 187 ? -1.426 -12.496 24.166 1.00 87.50 187 LEU A O 1
ATOM 1405 N N . SER A 1 188 ? -3.136 -11.165 23.528 1.00 87.44 188 SER A N 1
ATOM 1406 C CA . SER A 1 188 ? -2.345 -9.953 23.407 1.00 87.44 188 SER A CA 1
ATOM 1407 C C . SER A 1 188 ? -3.132 -8.730 23.840 1.00 87.44 188 SER A C 1
ATOM 1409 O O . SER A 1 188 ? -4.293 -8.578 23.466 1.00 87.44 188 SER A O 1
ATOM 1411 N N . ASN A 1 189 ? -2.486 -7.831 24.584 1.00 86.44 189 ASN A N 1
ATOM 1412 C CA . ASN A 1 189 ? -3.050 -6.515 24.895 1.00 86.44 189 ASN A CA 1
ATOM 1413 C C . ASN A 1 189 ? -2.828 -5.490 23.770 1.00 86.44 189 ASN A C 1
ATOM 1415 O O . ASN A 1 189 ? -3.272 -4.349 23.894 1.00 86.44 189 ASN A O 1
ATOM 1419 N N . GLY A 1 190 ? -2.155 -5.886 22.686 1.00 87.81 190 GLY A N 1
ATOM 1420 C CA . GLY A 1 190 ? -1.944 -5.091 21.485 1.00 87.81 190 GLY A CA 1
ATOM 1421 C C . GLY A 1 190 ? -0.627 -4.320 21.424 1.00 87.81 190 GLY A C 1
ATOM 1422 O O . GLY A 1 190 ? 0.142 -4.240 22.390 1.00 87.81 190 GLY A O 1
ATOM 1423 N N . THR A 1 191 ? -0.377 -3.751 20.244 1.00 86.00 191 THR A N 1
ATOM 1424 C CA . THR A 1 191 ? 0.932 -3.225 19.829 1.00 86.00 191 THR A CA 1
ATOM 1425 C C . THR A 1 191 ? 1.242 -1.818 20.314 1.00 86.00 191 THR A C 1
ATOM 1427 O O . THR A 1 191 ? 2.398 -1.402 20.240 1.00 86.00 191 THR A O 1
ATOM 1430 N N . GLY A 1 192 ? 0.250 -1.052 20.766 1.00 78.94 192 GLY A N 1
ATOM 1431 C CA . GLY A 1 192 ? 0.466 0.380 20.928 1.00 78.94 192 GLY A CA 1
ATOM 1432 C C . GLY A 1 192 ? -0.789 1.234 20.809 1.00 78.94 192 GLY A C 1
ATOM 1433 O O . GLY A 1 192 ? -1.914 0.739 20.736 1.00 78.94 192 GLY A O 1
ATOM 1434 N N . SER A 1 193 ? -0.552 2.545 20.734 1.00 71.75 193 SER A N 1
ATOM 1435 C CA . SER A 1 193 ? -1.532 3.579 20.377 1.00 71.75 193 SER A CA 1
ATOM 1436 C C . SER A 1 193 ? -2.402 3.159 19.183 1.00 71.75 193 SER A C 1
ATOM 1438 O O . SER A 1 193 ? -1.879 2.926 18.093 1.00 71.75 193 SER A O 1
ATOM 1440 N N . GLY A 1 194 ? -3.719 3.052 19.393 1.00 72.38 194 GLY A N 1
ATOM 1441 C CA . GLY A 1 194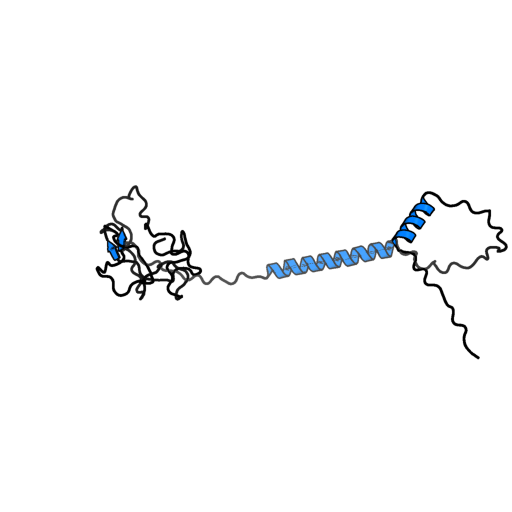 ? -4.691 2.710 18.345 1.00 72.38 194 GLY A CA 1
ATOM 1442 C C . GLY A 1 194 ? -4.798 1.222 17.981 1.00 72.38 194 GLY A C 1
ATOM 1443 O O . GLY A 1 194 ? -5.552 0.885 17.074 1.00 72.38 194 GLY A O 1
ATOM 1444 N N . GLY A 1 195 ? -4.029 0.341 18.629 1.00 72.81 195 GLY A N 1
ATOM 1445 C CA . GLY A 1 195 ? -4.000 -1.099 18.332 1.00 72.81 195 GLY A CA 1
ATOM 1446 C C . GLY A 1 195 ? -4.060 -1.979 19.576 1.00 72.81 195 GLY A C 1
ATOM 1447 O O . GLY A 1 195 ? -3.554 -3.105 19.553 1.00 72.81 195 GLY A O 1
ATOM 1448 N N . GLY A 1 196 ? -4.596 -1.437 20.671 1.00 74.75 196 GLY A N 1
ATOM 1449 C CA . GLY A 1 196 ? -4.653 -2.054 21.991 1.00 74.75 196 GLY A CA 1
ATOM 1450 C C . GLY A 1 196 ? -6.080 -2.286 22.474 1.00 74.75 196 GLY A C 1
ATOM 1451 O O . GLY A 1 196 ? -7.056 -1.943 21.815 1.00 74.75 196 GLY A O 1
ATOM 1452 N N . ILE A 1 197 ? -6.222 -2.879 23.656 1.00 78.00 197 ILE A N 1
ATOM 1453 C CA . ILE A 1 197 ? -7.549 -3.107 24.235 1.00 78.00 197 ILE A CA 1
ATOM 1454 C C . ILE A 1 197 ? -8.185 -1.781 24.658 1.00 78.00 197 ILE A C 1
ATOM 1456 O O . ILE A 1 197 ? -7.704 -1.106 25.567 1.00 78.00 197 ILE A O 1
ATOM 1460 N N . GLY A 1 198 ? -9.307 -1.449 24.018 1.00 67.75 198 GLY A N 1
ATOM 1461 C CA . GLY A 1 198 ? -10.077 -0.233 24.276 1.00 67.75 198 GLY A CA 1
ATOM 1462 C C . GLY A 1 198 ? -9.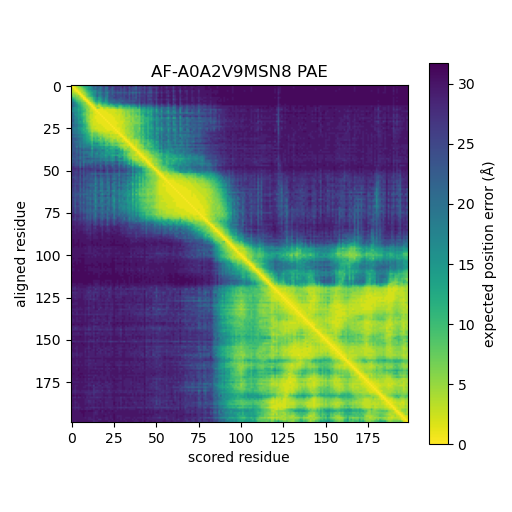664 0.988 23.446 1.00 67.75 198 GLY A C 1
ATOM 1463 O O . GLY A 1 198 ? -10.138 2.078 23.769 1.00 67.75 198 GLY A O 1
ATOM 1464 N N . SER A 1 199 ? -8.801 0.816 22.431 1.00 61.22 199 SER A N 1
ATOM 1465 C CA . SER A 1 199 ? -8.542 1.839 21.406 1.00 61.22 199 SER A CA 1
ATOM 1466 C C . SER A 1 199 ? -9.657 1.967 20.371 1.00 61.22 199 SER A C 1
ATOM 1468 O O . SER A 1 199 ? -10.422 0.991 20.204 1.00 61.22 199 SER A O 1
#